Protein AF-A0AAD1XQ33-F1 (afdb_monomer_lite)

Structure (mmCIF, N/CA/C/O backbone):
data_AF-A0AAD1XQ33-F1
#
_entry.id   AF-A0AAD1XQ33-F1
#
loop_
_atom_site.group_PDB
_atom_site.id
_atom_site.type_symbol
_atom_site.label_atom_id
_atom_site.label_alt_id
_atom_site.label_comp_id
_atom_site.label_asym_id
_atom_site.label_entity_id
_atom_site.label_seq_id
_atom_site.pdbx_PDB_ins_code
_atom_site.Cartn_x
_atom_site.Cartn_y
_atom_site.Cartn_z
_atom_site.occupancy
_atom_site.B_iso_or_equiv
_atom_site.auth_seq_id
_atom_site.auth_comp_id
_atom_site.auth_asym_id
_atom_site.auth_atom_id
_atom_site.pdbx_PDB_model_num
ATOM 1 N N . MET A 1 1 ? -17.660 -0.302 41.104 1.00 51.72 1 MET A N 1
ATOM 2 C CA . MET A 1 1 ? -17.088 -0.475 39.751 1.00 51.72 1 MET A CA 1
ATOM 3 C C . MET A 1 1 ? -18.229 -0.779 38.795 1.00 51.72 1 MET A C 1
ATOM 5 O O . MET A 1 1 ? -18.772 -1.876 38.853 1.00 51.72 1 MET A O 1
ATOM 9 N N . GLU A 1 2 ? -18.657 0.193 37.987 1.00 62.81 2 GLU A N 1
ATOM 10 C CA . GLU A 1 2 ? -19.625 -0.070 36.914 1.00 62.81 2 GLU A CA 1
ATOM 11 C C . GLU A 1 2 ? -18.980 -0.991 35.874 1.00 62.81 2 GLU A C 1
ATOM 13 O O . GLU A 1 2 ? -17.862 -0.744 35.417 1.00 62.81 2 GLU A O 1
ATOM 18 N N . LYS A 1 3 ? -19.664 -2.081 35.513 1.00 66.25 3 LYS A N 1
ATOM 19 C CA . LYS A 1 3 ? -19.231 -2.938 34.409 1.00 66.25 3 LYS A CA 1
ATOM 20 C C . LYS A 1 3 ? -19.366 -2.131 33.117 1.00 66.25 3 LYS A C 1
ATOM 22 O O . LYS A 1 3 ? -20.482 -1.815 32.714 1.00 66.25 3 LYS A O 1
ATOM 27 N N . SER A 1 4 ? -18.240 -1.793 32.487 1.00 67.12 4 SER A N 1
ATOM 28 C CA . SER A 1 4 ? -18.234 -1.143 31.173 1.00 67.12 4 SER A CA 1
ATOM 29 C C . SER A 1 4 ? -19.000 -2.019 30.184 1.00 67.12 4 SER A C 1
ATOM 31 O O . SER A 1 4 ? -18.707 -3.206 30.027 1.00 67.12 4 SER A O 1
ATOM 33 N N . LYS A 1 5 ? -20.028 -1.445 29.560 1.00 81.62 5 LYS A N 1
ATOM 34 C CA . LYS A 1 5 ? -20.822 -2.134 28.550 1.00 81.62 5 LYS A CA 1
ATOM 35 C C . LYS A 1 5 ? -19.965 -2.269 27.293 1.00 81.62 5 LYS A C 1
ATOM 37 O O . LYS A 1 5 ? -19.446 -1.274 26.797 1.00 81.62 5 LYS A O 1
ATOM 42 N N . HIS A 1 6 ? -19.797 -3.486 26.786 1.00 86.75 6 HIS A N 1
ATOM 43 C CA . HIS A 1 6 ? -19.052 -3.710 25.551 1.00 86.75 6 HIS A CA 1
ATOM 44 C C . HIS A 1 6 ? -20.001 -3.558 24.362 1.00 86.75 6 HIS A C 1
ATOM 46 O O . HIS A 1 6 ? -20.998 -4.272 24.282 1.00 86.75 6 HIS A O 1
ATOM 52 N N . LEU A 1 7 ? -19.695 -2.637 23.447 1.00 86.62 7 LEU A N 1
ATOM 53 C CA . LEU A 1 7 ? -20.374 -2.556 22.154 1.00 86.62 7 LEU A CA 1
ATOM 54 C C . LEU A 1 7 ? -19.739 -3.582 21.212 1.00 86.62 7 LEU A C 1
ATOM 56 O O . LEU A 1 7 ? -18.510 -3.641 21.111 1.00 86.62 7 LEU A O 1
ATOM 60 N N . SER A 1 8 ? -20.547 -4.409 20.556 1.00 89.38 8 SER A N 1
ATOM 61 C CA . SER A 1 8 ? -20.054 -5.349 19.547 1.00 89.38 8 SER A CA 1
ATOM 62 C C . SER A 1 8 ? -19.803 -4.652 18.204 1.00 89.38 8 SER A C 1
ATOM 64 O O . SER A 1 8 ? -20.436 -3.645 17.880 1.00 89.38 8 SER A O 1
ATOM 66 N N . THR A 1 9 ? -18.916 -5.216 17.378 1.00 82.44 9 THR A N 1
ATOM 67 C CA . THR A 1 9 ? -18.648 -4.723 16.013 1.00 82.44 9 THR A CA 1
ATOM 68 C C . THR A 1 9 ? -19.927 -4.641 15.176 1.00 82.44 9 THR A C 1
ATOM 70 O O . THR A 1 9 ? -20.155 -3.661 14.475 1.00 82.44 9 THR A O 1
ATOM 73 N N . VAL A 1 10 ? -20.814 -5.633 15.310 1.00 83.56 10 VAL A N 1
ATOM 74 C CA . VAL A 1 10 ? -22.089 -5.687 14.577 1.00 83.56 10 VAL A CA 1
ATOM 75 C C . VAL A 1 10 ? -23.015 -4.537 14.978 1.00 83.56 10 VAL A C 1
ATOM 77 O O . VAL A 1 10 ? -23.664 -3.937 14.123 1.00 83.56 10 VAL A O 1
ATOM 80 N N . GLU A 1 11 ? -23.084 -4.201 16.267 1.00 86.38 11 GLU A N 1
ATOM 81 C CA . GLU A 1 11 ? -23.888 -3.069 16.739 1.00 86.38 11 GLU A CA 1
ATOM 82 C C . GLU A 1 11 ? -23.335 -1.734 16.236 1.00 86.38 11 GLU A C 1
ATOM 84 O O . GLU A 1 11 ? -24.112 -0.876 15.809 1.00 86.38 11 GLU A O 1
ATOM 89 N N . ALA A 1 12 ? -22.008 -1.578 16.220 1.00 82.88 12 ALA A N 1
ATOM 90 C CA . ALA A 1 12 ? -21.358 -0.398 15.659 1.00 82.88 12 ALA A CA 1
ATOM 91 C C . ALA A 1 12 ? -21.686 -0.237 14.161 1.00 82.88 12 ALA A C 1
ATOM 93 O O . ALA A 1 12 ? -22.161 0.823 13.746 1.00 82.88 12 ALA A O 1
ATOM 94 N N . ASP A 1 13 ? -21.547 -1.299 13.364 1.00 79.62 13 ASP A N 1
ATOM 95 C CA . ASP A 1 13 ? -21.878 -1.291 11.931 1.00 79.62 13 ASP A CA 1
ATOM 96 C C . ASP A 1 13 ? -23.345 -0.929 11.667 1.00 79.62 13 ASP A C 1
ATOM 98 O O . ASP A 1 13 ? -23.668 -0.164 10.748 1.00 79.62 13 ASP A O 1
ATOM 102 N N . LEU A 1 14 ? -24.261 -1.449 12.490 1.00 86.69 14 LEU A N 1
ATOM 103 C CA . LEU A 1 14 ? -25.684 -1.129 12.395 1.00 86.69 14 LEU A CA 1
ATOM 104 C C . LEU A 1 14 ? -25.959 0.349 12.696 1.00 86.69 14 LEU A C 1
ATOM 106 O O . LEU A 1 14 ? -26.821 0.946 12.042 1.00 86.69 14 LEU A O 1
ATOM 110 N N . LEU A 1 15 ? -25.231 0.961 13.636 1.00 85.94 15 LEU A N 1
ATOM 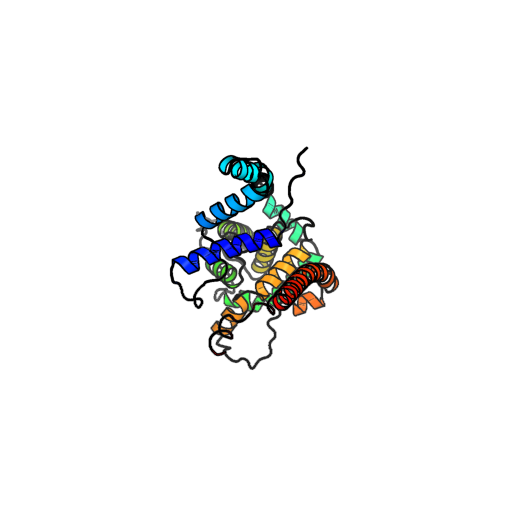111 C CA . LEU A 1 15 ? -25.342 2.394 13.924 1.00 85.94 15 LEU A CA 1
ATOM 112 C C . LEU A 1 15 ? -24.886 3.241 12.737 1.00 85.94 15 LEU A C 1
ATOM 114 O O . LEU A 1 15 ? -25.651 4.097 12.279 1.00 85.94 15 LEU A O 1
ATOM 118 N N . PHE A 1 16 ? -23.704 2.958 12.186 1.00 85.31 16 PHE A N 1
ATOM 119 C CA . PHE A 1 16 ? -23.198 3.663 11.005 1.00 85.31 16 PHE A CA 1
ATOM 120 C C . PHE A 1 16 ? -24.163 3.520 9.817 1.00 85.31 16 PHE A C 1
ATOM 122 O O . PHE A 1 16 ? -24.562 4.516 9.206 1.00 85.31 16 PHE A O 1
ATOM 129 N N . THR A 1 17 ? -24.655 2.305 9.559 1.00 86.19 17 THR A N 1
ATOM 130 C CA . THR A 1 17 ? -25.626 2.028 8.487 1.00 86.19 17 THR A CA 1
ATOM 131 C C . THR A 1 17 ? -26.934 2.801 8.679 1.00 86.19 17 THR A C 1
ATOM 133 O O . THR A 1 17 ? -27.501 3.345 7.722 1.00 86.19 17 THR A O 1
ATOM 136 N N . LYS A 1 18 ? -27.431 2.889 9.919 1.00 88.00 18 LYS A N 1
ATOM 137 C CA . LYS A 1 18 ? -28.671 3.606 10.253 1.00 88.00 18 LYS A CA 1
ATOM 138 C C . LYS A 1 18 ? -28.532 5.112 10.037 1.00 88.00 18 LYS A C 1
ATOM 140 O O . LYS A 1 18 ? -29.488 5.737 9.573 1.00 88.00 18 LYS A O 1
ATOM 145 N N . ILE A 1 19 ? -27.374 5.690 10.353 1.00 85.31 19 ILE A N 1
ATOM 146 C CA . ILE A 1 19 ? -27.100 7.122 10.162 1.00 85.31 19 ILE A CA 1
ATOM 147 C C . ILE A 1 19 ? -27.078 7.467 8.673 1.00 85.31 19 ILE A C 1
ATOM 149 O O . ILE A 1 19 ? -27.834 8.346 8.251 1.00 85.31 19 ILE A O 1
ATOM 153 N N . ILE A 1 20 ? -26.334 6.700 7.872 1.00 82.81 20 ILE A N 1
ATOM 154 C CA . ILE A 1 20 ? -26.272 6.874 6.411 1.00 82.81 20 ILE A CA 1
ATOM 155 C C . ILE A 1 20 ? -27.678 6.746 5.796 1.00 82.81 20 ILE A C 1
ATOM 157 O O . ILE A 1 20 ? -28.125 7.588 5.013 1.00 82.81 20 ILE A O 1
ATOM 161 N N . SER A 1 21 ? -28.441 5.731 6.220 1.00 83.88 21 SER A N 1
ATOM 162 C CA . SER A 1 21 ? -29.787 5.463 5.694 1.00 83.88 21 SER A CA 1
ATOM 163 C C . SER A 1 21 ? -30.798 6.581 5.985 1.00 83.88 21 SER A C 1
ATOM 165 O O . SER A 1 21 ? -31.683 6.842 5.167 1.00 83.88 21 SER A O 1
ATOM 167 N N . LYS A 1 22 ? -30.701 7.256 7.141 1.00 84.56 22 LYS A N 1
ATOM 168 C CA . LYS A 1 22 ? -31.623 8.346 7.512 1.00 84.56 22 LYS A CA 1
ATOM 169 C C . LYS A 1 22 ? -31.474 9.574 6.608 1.00 84.56 22 LYS A C 1
ATOM 171 O O . LYS A 1 22 ? -32.482 10.206 6.294 1.00 84.56 22 LYS A O 1
ATOM 176 N N . LYS A 1 23 ? -30.257 9.907 6.171 1.00 77.88 23 LYS A N 1
ATOM 177 C CA . LYS A 1 23 ? -30.016 11.059 5.285 1.00 77.88 23 LYS A CA 1
ATOM 178 C C . LYS A 1 23 ? -30.545 10.819 3.877 1.00 77.88 23 LYS A C 1
ATOM 180 O O . LYS A 1 23 ? -31.211 11.697 3.331 1.00 77.88 23 LYS A O 1
ATOM 185 N N . ASN A 1 24 ? -30.327 9.622 3.332 1.00 76.31 24 ASN A N 1
ATOM 186 C CA . ASN A 1 24 ? -30.808 9.270 1.993 1.00 76.31 24 ASN A CA 1
ATOM 187 C C . ASN A 1 24 ? -32.337 9.381 1.893 1.00 76.31 24 ASN A C 1
ATOM 189 O O . ASN A 1 24 ? -32.848 9.889 0.899 1.00 76.31 24 ASN A O 1
ATOM 193 N N . LYS A 1 25 ? -33.062 9.023 2.965 1.00 81.31 25 LYS A N 1
ATOM 194 C CA . LYS A 1 25 ? -34.517 9.234 3.048 1.00 81.31 25 LYS A CA 1
ATOM 195 C C . LYS A 1 25 ? -34.911 10.713 3.042 1.00 81.31 25 LYS A C 1
ATOM 197 O O . LYS A 1 25 ? -35.866 11.069 2.365 1.00 81.31 25 LYS A O 1
ATOM 202 N N . LYS A 1 26 ? -34.189 11.578 3.766 1.00 80.62 26 LYS A N 1
ATOM 203 C CA . LYS A 1 26 ? -34.498 13.020 3.826 1.00 80.62 26 LYS A CA 1
ATOM 204 C C . LYS A 1 26 ? -34.252 13.747 2.504 1.00 80.62 26 LYS A C 1
ATOM 206 O O . LYS A 1 26 ? -34.957 14.702 2.213 1.00 80.62 26 LYS A O 1
ATOM 211 N N . LYS A 1 27 ? -33.262 13.316 1.719 1.00 78.19 27 LYS A N 1
ATOM 212 C CA . LYS A 1 27 ? -32.910 13.967 0.447 1.00 78.19 27 LYS A CA 1
ATOM 213 C C . LYS A 1 27 ? -33.751 13.500 -0.750 1.00 78.19 27 LYS A C 1
ATOM 215 O O . LYS A 1 27 ? -33.495 13.954 -1.856 1.00 78.19 27 LYS A O 1
ATOM 220 N N . GLY A 1 28 ? -34.704 12.580 -0.564 1.00 73.69 28 GLY A N 1
ATOM 221 C CA . GLY A 1 28 ? -35.504 12.036 -1.671 1.00 73.69 28 GLY A CA 1
ATOM 222 C C . GLY A 1 28 ? -34.677 11.296 -2.732 1.00 73.69 28 GLY A C 1
ATOM 223 O O . GLY A 1 28 ? -35.156 11.075 -3.839 1.00 73.69 28 GLY A O 1
ATOM 224 N N . ILE A 1 29 ? -33.432 10.918 -2.415 1.00 68.94 29 ILE A N 1
ATOM 225 C CA . ILE A 1 29 ? -32.529 10.260 -3.362 1.00 68.94 29 ILE A CA 1
ATOM 226 C C . ILE A 1 29 ? -33.008 8.817 -3.533 1.00 68.94 29 ILE A C 1
ATOM 228 O O . ILE A 1 29 ? -32.919 7.993 -2.618 1.00 68.94 29 ILE A O 1
ATOM 232 N N . THR A 1 30 ? -33.542 8.513 -4.714 1.00 60.09 30 THR A N 1
ATOM 233 C CA . THR A 1 30 ? -33.906 7.158 -5.136 1.00 60.09 30 THR A CA 1
ATOM 234 C C . THR A 1 30 ? -32.678 6.245 -5.110 1.00 60.09 30 THR A C 1
ATOM 236 O O . THR A 1 30 ? -31.590 6.644 -5.514 1.00 60.09 30 THR A O 1
ATOM 239 N N . LYS A 1 31 ? -32.859 5.001 -4.645 1.00 57.78 31 LYS A N 1
ATOM 240 C CA . LYS A 1 31 ? -31.819 4.011 -4.280 1.00 57.78 31 LYS A CA 1
ATOM 241 C C . LYS A 1 31 ? -30.705 3.728 -5.314 1.00 57.78 31 LYS A C 1
ATOM 243 O O . LYS A 1 31 ? -29.742 3.065 -4.949 1.00 57.78 31 LYS A O 1
ATOM 248 N N . ALA A 1 32 ? -30.804 4.194 -6.558 1.00 53.44 32 ALA A N 1
ATOM 249 C CA . ALA A 1 32 ? -29.901 3.826 -7.652 1.00 53.44 32 ALA A CA 1
ATOM 250 C C . ALA A 1 32 ? -28.518 4.516 -7.627 1.00 53.44 32 ALA A C 1
ATOM 252 O O . ALA A 1 32 ? -27.586 4.003 -8.233 1.00 53.44 32 ALA A O 1
ATOM 253 N N . THR A 1 33 ? -28.348 5.636 -6.913 1.00 47.91 33 THR A N 1
ATOM 254 C CA . THR A 1 33 ? -27.070 6.386 -6.842 1.00 47.91 33 THR A CA 1
ATOM 255 C C . THR A 1 33 ? -26.509 6.523 -5.429 1.00 47.91 33 THR A C 1
ATOM 257 O O . THR A 1 33 ? -25.603 7.321 -5.190 1.00 47.91 33 THR A O 1
ATOM 260 N N . ALA A 1 34 ? -27.010 5.739 -4.470 1.00 51.88 34 ALA A N 1
ATOM 261 C CA . ALA A 1 34 ? -26.420 5.680 -3.140 1.00 51.88 34 ALA A CA 1
ATOM 262 C C . ALA A 1 34 ? -25.041 5.011 -3.239 1.00 51.88 34 ALA A C 1
ATOM 264 O O . ALA A 1 34 ? -24.932 3.792 -3.130 1.00 51.88 34 ALA A O 1
ATOM 265 N N . VAL A 1 35 ? -23.998 5.813 -3.475 1.00 54.16 35 VAL A N 1
ATOM 266 C CA . VAL A 1 35 ? -22.597 5.398 -3.373 1.00 54.16 35 VAL A CA 1
ATOM 267 C C . VAL A 1 35 ? -22.416 4.831 -1.971 1.00 54.16 35 VAL A C 1
ATOM 269 O O . VAL A 1 35 ? -22.368 5.564 -0.980 1.00 54.16 35 VAL A O 1
ATOM 272 N N . ALA A 1 36 ? -22.426 3.505 -1.884 1.00 54.91 36 ALA A N 1
ATOM 273 C CA . ALA A 1 36 ? -22.298 2.789 -0.636 1.00 54.91 36 ALA A CA 1
ATOM 274 C C . ALA A 1 36 ? -20.951 3.161 -0.005 1.00 54.91 36 ALA A C 1
ATOM 276 O O . ALA A 1 36 ? -19.901 2.950 -0.605 1.00 54.91 36 ALA A O 1
ATOM 277 N N . GLY A 1 37 ? -20.986 3.734 1.198 1.00 63.09 37 GLY A N 1
ATOM 278 C CA . GLY A 1 37 ? -19.807 3.794 2.063 1.00 63.09 37 GLY A CA 1
ATOM 279 C C . GLY A 1 37 ? -19.116 5.146 2.231 1.00 63.09 37 GLY A C 1
ATOM 280 O O . GLY A 1 37 ? -18.122 5.190 2.947 1.00 63.09 37 GLY A O 1
ATOM 281 N N . ARG A 1 38 ? -19.610 6.256 1.664 1.00 70.88 38 ARG A N 1
ATOM 282 C CA . ARG A 1 38 ? -19.069 7.585 2.015 1.00 70.88 38 ARG A CA 1
ATOM 283 C C . ARG A 1 38 ? -19.887 8.238 3.127 1.00 70.88 38 ARG A C 1
ATOM 285 O O . ARG A 1 38 ? -21.055 8.557 2.929 1.00 70.88 38 ARG A O 1
ATOM 292 N N . MET A 1 39 ? -19.246 8.419 4.280 1.00 82.38 39 MET A N 1
ATOM 293 C CA . MET A 1 39 ? -19.762 9.156 5.431 1.00 82.38 39 MET A CA 1
ATOM 294 C C . MET A 1 39 ? -19.089 10.531 5.495 1.00 82.38 39 MET A C 1
ATOM 296 O O . MET A 1 39 ? -17.863 10.622 5.458 1.00 82.38 39 MET A O 1
ATOM 300 N N . GLU A 1 40 ? -19.875 11.601 5.579 1.00 86.31 40 GLU A N 1
ATOM 301 C CA . GLU A 1 40 ? -19.358 12.954 5.810 1.00 86.31 40 GLU A CA 1
ATOM 302 C C . GLU A 1 40 ? -18.914 13.121 7.273 1.00 86.31 40 GLU A C 1
ATOM 304 O O . GLU A 1 40 ? -19.455 12.485 8.179 1.00 86.31 40 GLU A O 1
ATOM 309 N N . LEU A 1 41 ? -17.974 14.035 7.540 1.00 88.00 41 LEU A N 1
ATOM 310 C CA . LEU A 1 41 ? -17.433 14.251 8.890 1.00 88.00 41 LEU A CA 1
ATOM 311 C C . LEU A 1 41 ? -18.525 14.534 9.939 1.00 88.00 41 LEU A C 1
ATOM 313 O O . LEU A 1 41 ? -18.487 13.984 11.036 1.00 88.00 41 LEU A O 1
ATOM 317 N N . GLY A 1 42 ? -19.531 15.346 9.600 1.00 90.81 42 GLY A N 1
ATOM 318 C CA . GLY A 1 42 ? -20.638 15.638 10.518 1.00 90.81 42 GLY A CA 1
ATOM 319 C C . GLY A 1 42 ? -21.455 14.394 10.890 1.00 90.81 42 GLY A C 1
ATOM 320 O O . GLY A 1 42 ? -21.886 14.247 12.030 1.00 90.81 42 GLY A O 1
ATOM 321 N N . GLU A 1 43 ? -21.626 13.459 9.956 1.00 89.50 43 GLU A N 1
ATOM 322 C CA . GLU A 1 43 ? -22.322 12.191 10.202 1.00 89.50 43 GLU A CA 1
ATOM 323 C C . GLU A 1 43 ? -21.489 11.260 11.072 1.00 89.50 43 GLU A C 1
ATOM 325 O O . GLU A 1 43 ? -22.027 10.607 11.967 1.00 89.50 43 GLU A O 1
ATOM 330 N N . PHE A 1 44 ? -20.179 11.240 10.832 1.00 91.69 44 PHE A N 1
ATOM 331 C CA . PHE A 1 44 ? -19.232 10.485 11.635 1.00 91.69 44 PHE A CA 1
ATOM 332 C C . PHE A 1 44 ? -19.235 10.962 13.091 1.00 91.69 44 PHE A C 1
ATOM 334 O O . PHE A 1 44 ? -19.340 10.145 14.003 1.00 91.69 44 PHE A O 1
ATOM 341 N N . ILE A 1 45 ? -19.250 12.278 13.329 1.00 93.38 45 ILE A N 1
ATOM 342 C CA . ILE A 1 45 ? -19.363 12.846 14.683 1.00 93.38 45 ILE A CA 1
ATOM 343 C C . ILE A 1 45 ? -20.688 12.441 15.346 1.00 93.38 45 ILE A C 1
ATOM 345 O O . ILE A 1 45 ? -20.699 12.048 16.514 1.00 93.38 45 ILE A O 1
ATOM 349 N N . ILE A 1 46 ? -21.807 12.472 14.613 1.00 93.62 46 ILE A N 1
ATOM 350 C CA . ILE A 1 46 ? -23.107 12.012 15.134 1.00 93.62 46 ILE A CA 1
ATOM 351 C C . ILE A 1 46 ? -23.059 10.519 15.491 1.00 93.62 46 ILE A C 1
ATOM 353 O O . ILE A 1 46 ? -23.650 10.110 16.493 1.00 93.62 46 ILE A O 1
ATOM 357 N N . ALA A 1 47 ? -22.359 9.703 14.699 1.00 92.62 47 ALA A N 1
ATOM 358 C CA . ALA A 1 47 ? -22.166 8.287 14.988 1.00 92.62 47 ALA A CA 1
ATOM 359 C C . ALA A 1 47 ? -21.360 8.074 16.269 1.00 92.62 47 ALA A C 1
ATOM 361 O O . ALA A 1 47 ? -21.796 7.320 17.138 1.00 92.62 47 ALA A O 1
ATOM 362 N N . LEU A 1 48 ? -20.251 8.801 16.433 1.00 94.56 48 LEU A N 1
ATOM 363 C CA . LEU A 1 48 ? -19.443 8.758 17.651 1.00 94.56 48 LEU A CA 1
ATOM 364 C C . LEU A 1 48 ? -20.239 9.186 18.886 1.00 94.56 48 LEU A C 1
ATOM 366 O O . LEU A 1 48 ? -20.144 8.526 19.914 1.00 94.56 48 LEU A O 1
ATOM 370 N N . GLN A 1 49 ? -21.082 10.217 18.779 1.00 95.56 49 GLN A N 1
ATOM 371 C CA . GLN A 1 49 ? -21.981 10.627 19.865 1.00 95.56 49 GLN A CA 1
ATOM 372 C C . GLN A 1 49 ? -22.995 9.536 20.239 1.00 95.56 49 GLN A C 1
ATOM 374 O O . GLN A 1 49 ? -23.306 9.343 21.409 1.00 95.56 49 GLN A O 1
ATOM 379 N N . GLN A 1 50 ? -23.545 8.810 19.261 1.00 94.69 50 GLN A N 1
ATOM 380 C CA . GLN A 1 50 ? -24.477 7.713 19.553 1.00 94.69 50 GLN A CA 1
ATOM 381 C C . GLN A 1 50 ? -23.770 6.523 20.203 1.00 94.69 50 GLN A C 1
ATOM 383 O O . GLN A 1 50 ? -24.311 5.928 21.134 1.00 94.69 50 GLN A O 1
ATOM 388 N N . ILE A 1 51 ? -22.569 6.193 19.724 1.00 94.00 51 ILE A N 1
ATOM 389 C CA . ILE A 1 51 ? -21.719 5.145 20.295 1.00 94.00 51 ILE A CA 1
ATOM 390 C C . ILE A 1 51 ? -21.321 5.511 21.728 1.00 94.00 51 ILE A C 1
ATOM 392 O O . ILE A 1 51 ? -21.420 4.671 22.623 1.00 94.00 51 ILE A O 1
ATOM 396 N N . SER A 1 52 ? -20.932 6.764 21.973 1.00 95.81 52 SER A N 1
ATOM 397 C CA . SER A 1 52 ? -20.508 7.208 23.298 1.00 95.81 52 SER A CA 1
ATOM 398 C C . SER A 1 52 ? -21.637 7.129 24.322 1.00 95.81 52 SER A C 1
ATOM 400 O O . SER A 1 52 ? -21.428 6.568 25.394 1.00 95.81 52 SER A O 1
ATOM 402 N N . CYS A 1 53 ? -22.855 7.569 23.984 1.00 95.31 53 CYS A N 1
ATOM 403 C CA . CYS A 1 53 ? -24.015 7.438 24.873 1.00 95.31 53 CYS A CA 1
ATOM 404 C C . CYS A 1 53 ? -24.369 5.976 25.197 1.00 95.31 53 CYS A C 1
ATOM 406 O O . CYS A 1 53 ? -24.934 5.700 26.252 1.00 95.31 53 CYS A O 1
ATOM 408 N N . GLN A 1 54 ? -24.065 5.025 24.307 1.00 93.81 54 GLN A N 1
ATOM 409 C CA . GLN A 1 54 ? -24.302 3.602 24.573 1.00 93.81 54 GLN A CA 1
ATOM 410 C C . GLN A 1 54 ? -23.232 2.978 25.469 1.00 93.81 54 GLN A C 1
ATOM 412 O O . GLN A 1 54 ? -23.553 2.115 26.289 1.00 93.81 54 GLN A O 1
ATOM 417 N N . LEU A 1 55 ? -21.977 3.401 25.308 1.00 92.62 55 LEU A N 1
ATOM 418 C CA . LEU A 1 55 ? -20.850 2.935 26.117 1.00 92.62 55 LEU A CA 1
ATOM 419 C C . LEU A 1 55 ? -20.840 3.563 27.517 1.00 92.62 55 LEU A C 1
ATOM 421 O O . LEU A 1 55 ? -20.435 2.904 28.475 1.00 92.62 55 LEU A O 1
ATOM 425 N N . TYR A 1 56 ? -21.314 4.805 27.636 1.00 94.75 56 TYR A N 1
ATOM 426 C CA . TYR A 1 56 ? -21.290 5.604 28.862 1.00 94.75 56 TYR A CA 1
ATOM 427 C C . TYR A 1 56 ? -22.683 6.182 29.188 1.00 94.75 56 TYR A C 1
ATOM 429 O O . TYR A 1 56 ? -22.868 7.398 29.159 1.00 94.75 56 TYR A O 1
ATOM 437 N N . PRO A 1 57 ? -23.685 5.334 29.491 1.00 95.56 57 PRO A N 1
ATOM 438 C CA . PRO A 1 57 ? -25.077 5.768 29.655 1.00 95.56 57 PRO A CA 1
ATOM 439 C C . PRO A 1 57 ? -25.331 6.636 30.897 1.00 95.56 57 PRO A C 1
ATOM 441 O O . PRO A 1 57 ? -26.378 7.269 30.982 1.00 95.56 57 PRO A O 1
ATOM 444 N N . SER A 1 58 ? -24.411 6.642 31.865 1.00 95.88 58 SER A N 1
ATOM 445 C CA . SER A 1 58 ? -24.494 7.441 33.094 1.00 95.88 58 SER A CA 1
ATOM 446 C C . SER A 1 58 ? -23.995 8.881 32.928 1.00 95.88 58 SER A C 1
ATOM 448 O O . SER A 1 58 ? -24.199 9.694 33.826 1.00 95.88 58 SER A O 1
ATOM 450 N N . LEU A 1 59 ? -23.349 9.203 31.804 1.00 96.31 59 LEU A N 1
ATOM 451 C CA . LEU A 1 59 ? -22.810 10.532 31.520 1.00 96.31 59 LEU A CA 1
ATOM 452 C C . LEU A 1 59 ? -23.743 11.314 30.595 1.00 96.31 59 LEU A C 1
ATOM 454 O O . LEU A 1 59 ? -24.473 10.731 29.788 1.00 96.31 59 LEU A O 1
ATOM 458 N N . ASP A 1 60 ? -23.683 12.645 30.667 1.00 97.50 60 ASP A N 1
ATOM 459 C CA . ASP A 1 60 ? -24.309 13.466 29.636 1.00 97.50 60 ASP A CA 1
ATOM 460 C C . ASP A 1 60 ? -23.627 13.249 28.277 1.00 97.50 60 ASP A C 1
ATOM 462 O O . ASP A 1 60 ? -22.535 12.687 28.164 1.00 97.50 60 ASP A O 1
ATOM 466 N N . LYS A 1 61 ? -24.301 13.682 27.213 1.00 95.62 61 LYS A N 1
ATOM 467 C CA . LYS A 1 61 ? -23.879 13.419 25.837 1.00 95.62 61 LYS A CA 1
ATOM 468 C C . LYS A 1 61 ? -22.472 13.945 25.528 1.00 95.62 61 LYS A C 1
ATOM 470 O O . LYS A 1 61 ? -21.717 13.265 24.825 1.00 95.62 61 LYS A O 1
ATOM 475 N N . ASP A 1 62 ? -22.128 15.124 26.035 1.00 96.06 62 ASP A N 1
ATOM 476 C CA . ASP A 1 62 ? -20.856 15.778 25.743 1.00 96.06 62 ASP A CA 1
ATOM 477 C C . ASP A 1 62 ? -19.732 15.131 26.559 1.00 96.06 62 ASP A C 1
ATOM 479 O O . ASP A 1 62 ? -18.678 14.800 26.008 1.00 96.06 62 ASP A O 1
ATOM 483 N N . GLN A 1 63 ? -19.990 14.819 27.833 1.00 97.19 63 GLN A N 1
ATOM 484 C CA . GLN A 1 63 ? -19.071 14.052 28.678 1.00 97.19 63 GLN A CA 1
ATOM 485 C C . GLN A 1 63 ? -18.829 12.634 28.155 1.00 97.19 63 GLN A C 1
ATOM 487 O O . GLN A 1 63 ? -17.689 12.167 28.140 1.00 97.19 63 GLN A O 1
ATOM 492 N N . ALA A 1 64 ? -19.873 11.944 27.691 1.00 96.62 64 ALA A N 1
ATOM 493 C CA . ALA A 1 64 ? -19.754 10.615 27.104 1.00 96.62 64 ALA A CA 1
ATOM 494 C C . ALA A 1 64 ? -18.861 10.648 25.860 1.00 96.62 64 ALA A C 1
ATOM 496 O O . ALA A 1 64 ? -17.980 9.798 25.706 1.00 96.62 64 ALA A O 1
ATOM 497 N N . LEU A 1 65 ? -19.067 11.628 24.967 1.00 96.88 65 LEU A N 1
ATOM 498 C CA . LEU A 1 65 ? -18.227 11.798 23.781 1.00 96.88 65 LEU A CA 1
ATOM 499 C C . LEU A 1 65 ? -16.774 12.093 24.163 1.00 96.88 65 LEU A C 1
ATOM 501 O O . LEU A 1 65 ? -15.874 11.449 23.625 1.00 96.88 65 LEU A O 1
ATOM 505 N N . LEU A 1 66 ? -16.543 13.015 25.100 1.00 96.69 66 LEU A N 1
ATOM 506 C CA . LEU A 1 66 ? -15.200 13.334 25.581 1.00 96.69 66 LEU A CA 1
ATOM 507 C C . LEU A 1 66 ? -14.502 12.088 26.142 1.00 96.69 66 LEU A C 1
ATOM 509 O O . LEU A 1 66 ? -13.352 11.816 25.799 1.00 96.69 66 LEU A O 1
ATOM 513 N N . LYS A 1 67 ? -15.222 11.283 26.929 1.00 96.44 67 LYS A N 1
ATOM 514 C CA . LYS A 1 67 ? -14.706 10.033 27.489 1.00 96.44 67 LYS A CA 1
ATOM 515 C C . LYS A 1 67 ? -14.398 8.990 26.415 1.00 96.44 67 LYS A C 1
ATOM 517 O O . LYS A 1 67 ? -13.359 8.346 26.485 1.00 96.44 67 LYS A O 1
ATOM 522 N N . LEU A 1 68 ? -15.234 8.860 25.380 1.00 95.31 68 LEU A N 1
ATOM 523 C CA . LEU A 1 68 ? -14.939 8.006 24.222 1.00 95.31 68 LEU A CA 1
ATOM 524 C C . LEU A 1 68 ? -13.644 8.440 23.522 1.00 95.31 68 LEU A C 1
ATOM 526 O O . LEU A 1 68 ? -12.821 7.595 23.163 1.00 95.31 68 LEU A O 1
ATOM 530 N N . VAL A 1 69 ? -13.465 9.750 23.330 1.00 94.94 69 VAL A N 1
ATOM 531 C CA . VAL A 1 69 ? -12.257 10.297 22.709 1.00 94.94 69 VAL A CA 1
ATOM 532 C C . VAL A 1 69 ? -11.034 9.950 23.554 1.00 94.94 69 VAL A C 1
ATOM 534 O O . VAL A 1 69 ? -10.100 9.363 23.023 1.00 94.94 69 VAL A O 1
ATOM 537 N N . GLN A 1 70 ? -11.060 10.225 24.856 1.00 95.94 70 GLN A N 1
ATOM 538 C CA . GLN A 1 70 ? -9.927 9.991 25.757 1.00 95.94 70 GLN A CA 1
ATOM 539 C C . GLN A 1 70 ? -9.605 8.504 25.956 1.00 95.94 70 GLN A C 1
ATOM 541 O O . GLN A 1 70 ? -8.445 8.109 25.881 1.00 95.94 70 GLN A O 1
ATOM 546 N N . ASP A 1 71 ? -10.617 7.664 26.176 1.00 94.25 71 ASP A N 1
ATOM 547 C CA . ASP A 1 71 ? -10.409 6.256 26.533 1.00 94.25 71 ASP A CA 1
ATOM 548 C C . ASP A 1 71 ? -10.118 5.374 25.313 1.00 94.25 71 ASP A C 1
ATOM 550 O O . ASP A 1 71 ? -9.482 4.324 25.445 1.00 94.25 71 ASP A O 1
ATOM 554 N N . LYS A 1 72 ? -10.661 5.726 24.138 1.00 91.25 72 LYS A N 1
ATOM 555 C CA . LYS A 1 72 ? -10.653 4.847 22.956 1.00 91.25 72 LYS A CA 1
ATOM 556 C C . LYS A 1 72 ? -9.955 5.458 21.751 1.00 91.25 72 LYS A C 1
ATOM 558 O O . LYS A 1 72 ? -9.178 4.753 21.119 1.00 91.25 72 LYS A O 1
ATOM 563 N N . ILE A 1 73 ? -10.200 6.727 21.418 1.00 91.06 73 ILE A N 1
ATOM 564 C CA . ILE A 1 73 ? -9.666 7.334 20.183 1.00 91.06 73 ILE A CA 1
ATOM 565 C C . ILE A 1 73 ? -8.237 7.847 20.382 1.00 91.06 73 ILE A C 1
ATOM 567 O O . ILE A 1 73 ? -7.360 7.531 19.585 1.00 91.06 73 ILE A O 1
ATOM 571 N N . GLN A 1 74 ? -7.973 8.582 21.458 1.00 89.19 74 GLN A N 1
ATOM 572 C CA . GLN A 1 74 ? -6.665 9.157 21.759 1.00 89.19 74 GLN A CA 1
ATOM 573 C C . GLN A 1 74 ? -5.568 8.087 21.902 1.00 89.19 74 GLN A C 1
ATOM 575 O O . GLN A 1 74 ? -4.490 8.285 21.347 1.00 89.19 74 GLN A O 1
ATOM 580 N N . PRO A 1 75 ? -5.799 6.913 22.527 1.00 89.50 75 PRO A N 1
ATOM 581 C CA . PRO A 1 75 ? -4.798 5.849 22.542 1.00 89.50 75 PRO A CA 1
ATOM 582 C C . PRO A 1 75 ? -4.526 5.272 21.149 1.00 89.50 75 PRO A C 1
ATOM 584 O O . PRO A 1 75 ? -3.404 4.857 20.868 1.00 89.50 75 PRO A O 1
ATOM 587 N N . LEU A 1 76 ? -5.527 5.245 20.259 1.00 83.44 76 LEU A N 1
ATOM 588 C CA . LEU A 1 76 ? -5.321 4.855 18.860 1.00 83.44 76 LEU A CA 1
ATOM 589 C C . LEU A 1 76 ? -4.492 5.907 18.123 1.00 83.44 76 LEU A C 1
ATOM 591 O O . LEU A 1 76 ? -3.575 5.551 17.393 1.00 83.44 76 LEU A O 1
ATOM 595 N N . GLU A 1 77 ? -4.757 7.191 18.358 1.00 84.00 77 GLU A N 1
ATOM 596 C CA . GLU A 1 77 ? -3.956 8.282 17.804 1.00 84.00 77 GLU A CA 1
ATOM 597 C C . GLU A 1 77 ? -2.507 8.235 18.302 1.00 84.00 77 GLU A C 1
ATOM 599 O O . GLU A 1 77 ? -1.583 8.348 17.504 1.00 84.00 77 GLU A O 1
ATOM 604 N N . GLN A 1 78 ? -2.283 8.017 19.598 1.00 79.81 78 GLN A N 1
ATOM 605 C CA . GLN A 1 78 ? -0.940 7.881 20.163 1.00 79.81 78 GLN A CA 1
ATOM 606 C C . GLN A 1 78 ? -0.193 6.700 19.540 1.00 79.81 78 GLN A C 1
ATOM 608 O O . GLN A 1 78 ? 0.965 6.852 19.158 1.00 79.81 78 GLN A O 1
ATOM 613 N N . LYS A 1 79 ? -0.863 5.557 19.345 1.00 77.56 79 LYS A N 1
ATOM 614 C CA . LYS A 1 79 ? -0.298 4.417 18.605 1.00 77.56 79 LYS A CA 1
ATOM 615 C C . LYS A 1 79 ? 0.048 4.782 17.158 1.00 77.56 79 LYS A C 1
ATOM 617 O O . LYS A 1 79 ? 1.107 4.391 16.683 1.00 77.56 79 LYS A O 1
ATOM 622 N N . LEU A 1 80 ? -0.795 5.570 16.487 1.00 73.19 80 LEU A N 1
ATOM 623 C CA . LEU A 1 80 ? -0.545 6.068 15.128 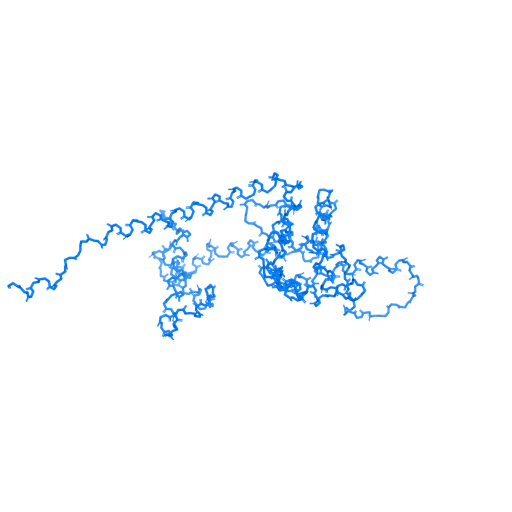1.00 73.19 80 LEU A CA 1
ATOM 624 C C . LEU A 1 80 ? 0.550 7.146 15.061 1.00 73.19 80 LEU A C 1
ATOM 626 O O . LEU A 1 80 ? 1.183 7.314 14.021 1.00 73.19 80 LEU A O 1
ATOM 630 N N . ASN A 1 81 ? 0.774 7.911 16.128 1.00 67.31 81 ASN A N 1
ATOM 631 C CA . ASN A 1 81 ? 1.797 8.956 16.174 1.00 67.31 81 ASN A CA 1
ATOM 632 C C . ASN A 1 81 ? 3.167 8.402 16.582 1.00 67.31 81 ASN A C 1
ATOM 634 O O . ASN A 1 81 ? 4.171 8.876 16.060 1.00 67.31 81 ASN A O 1
ATOM 638 N N . LEU A 1 82 ? 3.222 7.350 17.406 1.00 62.00 82 LEU A N 1
ATOM 639 C CA . LEU A 1 82 ? 4.452 6.581 17.644 1.00 62.00 82 LEU A CA 1
ATOM 640 C C . LEU A 1 82 ? 5.026 5.995 16.342 1.00 62.00 82 LEU A C 1
ATOM 642 O O . LEU A 1 82 ? 6.230 5.796 16.236 1.00 62.00 82 LEU A O 1
ATOM 646 N N . THR A 1 83 ? 4.183 5.778 15.329 1.00 56.84 83 THR A N 1
ATOM 647 C CA . THR A 1 83 ? 4.602 5.346 13.987 1.00 56.84 83 THR A CA 1
ATOM 648 C C . THR A 1 83 ? 4.984 6.487 13.032 1.00 56.84 83 THR A C 1
ATOM 650 O O . THR A 1 83 ? 5.291 6.217 11.879 1.00 56.84 83 THR A O 1
ATOM 653 N N . LYS A 1 84 ? 4.941 7.762 13.451 1.00 60.69 84 LYS A N 1
ATOM 654 C CA . LYS A 1 84 ? 5.242 8.923 12.582 1.00 60.69 84 LYS A CA 1
ATOM 655 C C . LYS A 1 84 ? 6.630 9.543 12.800 1.00 60.69 84 LYS A C 1
ATOM 657 O O . LYS A 1 84 ? 6.942 10.515 12.128 1.00 60.69 84 LYS A O 1
ATOM 662 N N . THR A 1 85 ? 7.449 9.056 13.736 1.00 46.72 85 THR A N 1
ATOM 663 C CA . THR A 1 85 ? 8.616 9.812 14.244 1.00 46.72 85 THR A CA 1
ATOM 664 C C . THR A 1 85 ? 10.009 9.308 13.823 1.00 46.72 85 THR A C 1
ATOM 666 O O . THR A 1 85 ? 10.965 9.493 14.572 1.00 46.72 85 THR A O 1
ATOM 669 N N . SER A 1 86 ? 10.208 8.729 12.635 1.00 54.72 86 SER A N 1
ATOM 670 C CA . SER A 1 86 ? 11.572 8.597 12.070 1.00 54.72 86 SER A CA 1
ATOM 671 C C . SER A 1 86 ? 11.602 8.725 10.547 1.00 54.72 86 SER A C 1
ATOM 673 O O . SER A 1 86 ? 11.856 7.790 9.802 1.00 54.72 86 SER A O 1
ATOM 675 N N . ASP A 1 87 ? 11.376 9.945 10.065 1.00 67.50 87 ASP A N 1
ATOM 676 C CA . ASP A 1 87 ? 11.144 10.201 8.642 1.00 67.50 87 ASP A CA 1
ATOM 677 C C . ASP A 1 87 ? 12.340 9.966 7.692 1.00 67.50 87 ASP A C 1
ATOM 679 O O . ASP A 1 87 ? 12.110 9.870 6.485 1.00 67.50 87 ASP A O 1
ATOM 683 N N . GLU A 1 88 ? 13.570 9.808 8.191 1.00 62.84 88 GLU A N 1
ATOM 684 C CA . GLU A 1 88 ? 14.755 9.488 7.366 1.00 62.84 88 GLU A CA 1
ATOM 685 C C . GLU A 1 88 ? 15.417 8.166 7.773 1.00 62.84 88 GLU A C 1
ATOM 687 O O . GLU A 1 88 ? 15.632 7.298 6.927 1.00 62.84 88 GLU A O 1
ATOM 692 N N . GLY A 1 89 ? 15.644 7.951 9.074 1.00 65.12 89 GLY A N 1
ATOM 693 C CA . GLY A 1 89 ? 16.254 6.715 9.579 1.00 65.12 89 GLY A CA 1
ATOM 694 C C . GLY A 1 89 ? 15.403 5.456 9.379 1.00 65.12 89 GLY A C 1
ATOM 695 O O . GLY A 1 89 ? 15.924 4.345 9.481 1.00 65.12 89 GLY A O 1
ATOM 696 N N . ASP A 1 90 ? 14.106 5.590 9.090 1.00 80.06 90 ASP A N 1
ATOM 697 C CA . ASP A 1 90 ? 13.259 4.426 8.834 1.00 80.06 90 ASP A CA 1
ATOM 698 C C . ASP A 1 90 ? 13.436 3.874 7.420 1.00 80.06 90 ASP A C 1
ATOM 700 O O . ASP A 1 90 ? 13.364 2.659 7.253 1.00 80.06 90 ASP A O 1
ATOM 704 N N . ILE A 1 91 ? 13.758 4.698 6.413 1.00 86.12 91 ILE A N 1
ATOM 705 C CA . ILE A 1 91 ? 13.962 4.178 5.050 1.00 86.12 91 ILE A CA 1
ATOM 706 C C . ILE A 1 91 ? 15.190 3.270 5.010 1.00 86.12 91 ILE A C 1
ATOM 708 O O . ILE A 1 91 ? 15.109 2.186 4.446 1.00 86.12 91 ILE A O 1
ATOM 712 N N . GLU A 1 92 ? 16.294 3.647 5.655 1.00 88.06 92 GLU A N 1
ATOM 713 C CA . GLU A 1 92 ? 17.502 2.811 5.709 1.00 88.06 92 GLU A CA 1
ATOM 714 C C . GLU A 1 92 ? 17.235 1.449 6.360 1.00 88.06 92 GLU A C 1
ATOM 716 O O . GLU A 1 92 ? 17.666 0.417 5.846 1.00 88.06 92 GLU A O 1
ATOM 721 N N . LYS A 1 93 ? 16.458 1.423 7.451 1.00 88.81 93 LYS A N 1
ATOM 722 C CA . LYS A 1 93 ? 16.042 0.169 8.099 1.00 88.81 93 LYS A CA 1
ATOM 723 C C . LYS A 1 93 ? 15.154 -0.669 7.187 1.00 88.81 93 LYS A C 1
ATOM 725 O O . LYS A 1 93 ? 15.320 -1.883 7.131 1.00 88.81 93 LYS A O 1
ATOM 730 N N . LEU A 1 94 ? 14.214 -0.040 6.479 1.00 89.00 94 LEU A N 1
ATOM 731 C CA . LEU A 1 94 ? 13.373 -0.740 5.510 1.00 89.00 94 LEU A CA 1
ATOM 732 C C . LEU A 1 94 ? 14.211 -1.306 4.356 1.00 89.00 94 LEU A C 1
ATOM 734 O O . LEU A 1 94 ? 14.002 -2.451 3.971 1.00 89.00 94 LEU A O 1
ATOM 738 N N . MET A 1 95 ? 15.194 -0.554 3.860 1.00 90.81 95 MET A N 1
ATOM 739 C CA . MET A 1 95 ? 16.135 -1.018 2.838 1.00 90.81 95 MET A CA 1
ATOM 740 C C . MET A 1 95 ? 16.994 -2.184 3.334 1.00 90.81 95 MET A C 1
ATOM 742 O O . MET A 1 95 ? 17.289 -3.087 2.557 1.00 90.81 95 MET A O 1
ATOM 746 N N . GLU A 1 96 ? 17.366 -2.216 4.616 1.00 94.25 96 GLU A N 1
ATOM 747 C CA . GLU A 1 96 ? 18.073 -3.360 5.201 1.00 94.25 96 GLU A CA 1
ATOM 748 C C . GLU A 1 96 ? 17.211 -4.629 5.185 1.00 94.25 96 GLU A C 1
ATOM 750 O O . GLU A 1 96 ? 17.702 -5.702 4.846 1.00 94.25 96 GLU A O 1
ATOM 755 N N . VAL A 1 97 ? 15.904 -4.506 5.448 1.00 93.69 97 VAL A N 1
ATOM 756 C CA . VAL A 1 97 ? 14.956 -5.630 5.327 1.00 93.69 97 VAL A CA 1
ATOM 757 C C . VAL A 1 97 ? 14.884 -6.154 3.889 1.00 93.69 97 VAL A C 1
ATOM 759 O O . VAL A 1 97 ? 14.729 -7.357 3.693 1.00 93.69 97 VAL A O 1
ATOM 762 N N . LEU A 1 98 ? 15.032 -5.292 2.876 1.00 94.75 98 LEU A N 1
ATOM 763 C CA . LEU A 1 98 ? 15.022 -5.717 1.470 1.00 94.75 98 LEU A CA 1
ATOM 764 C C . LEU A 1 98 ? 16.259 -6.527 1.063 1.00 94.75 98 LEU A C 1
ATOM 766 O O . LEU A 1 98 ? 16.219 -7.193 0.033 1.00 94.75 98 LEU A O 1
ATOM 770 N N . LYS A 1 99 ? 17.336 -6.506 1.857 1.00 95.81 99 LYS A N 1
ATOM 771 C CA . LYS A 1 99 ? 18.539 -7.320 1.613 1.00 95.81 99 LYS A CA 1
ATOM 772 C C . LYS A 1 99 ? 18.394 -8.762 2.097 1.00 95.81 99 LYS A C 1
ATOM 774 O O . LYS A 1 99 ? 19.268 -9.581 1.812 1.00 95.81 99 LYS A O 1
ATOM 779 N N . ASP A 1 100 ? 17.331 -9.074 2.837 1.00 97.62 100 ASP A N 1
ATOM 780 C CA . ASP A 1 100 ? 17.052 -10.440 3.260 1.00 97.62 100 ASP A CA 1
ATOM 781 C C . ASP A 1 100 ? 16.866 -11.361 2.043 1.00 97.62 100 ASP A C 1
ATOM 783 O O . ASP A 1 100 ? 16.200 -11.014 1.066 1.00 97.62 100 ASP A O 1
ATOM 787 N N . LYS A 1 101 ? 17.467 -12.554 2.100 1.00 97.56 101 LYS A N 1
ATOM 788 C CA . LYS A 1 101 ? 17.500 -13.481 0.964 1.00 97.56 101 LYS A CA 1
ATOM 789 C C . LYS A 1 101 ? 16.097 -13.911 0.531 1.00 97.56 101 LYS A C 1
ATOM 791 O O . LYS A 1 101 ? 15.826 -13.953 -0.667 1.00 97.56 101 LYS A O 1
ATOM 796 N N . GLU A 1 102 ? 15.215 -14.222 1.480 1.00 96.44 102 GLU A N 1
ATOM 797 C CA . GLU A 1 102 ? 13.855 -14.660 1.155 1.00 96.44 102 GLU A CA 1
ATOM 798 C C . GLU A 1 102 ? 13.033 -13.505 0.571 1.00 96.44 102 GLU A C 1
ATOM 800 O O . GLU A 1 102 ? 12.224 -13.715 -0.338 1.00 96.44 102 GLU A O 1
ATOM 805 N N . VAL A 1 103 ? 13.268 -12.277 1.050 1.00 96.94 103 VAL A N 1
ATOM 806 C CA . VAL A 1 103 ? 12.661 -11.068 0.478 1.00 96.94 103 VAL A CA 1
ATOM 807 C C . VAL A 1 103 ? 13.144 -10.847 -0.956 1.00 96.94 103 VAL A C 1
ATOM 809 O O . VAL A 1 103 ? 12.310 -10.645 -1.833 1.00 96.94 103 VAL A O 1
ATOM 812 N N . LEU A 1 104 ? 14.444 -10.953 -1.240 1.00 97.31 104 LEU A N 1
ATOM 813 C CA . LEU A 1 104 ? 14.980 -10.807 -2.601 1.00 97.31 104 LEU A CA 1
ATOM 814 C C . LEU A 1 104 ? 14.404 -11.842 -3.580 1.00 97.31 104 LEU A C 1
ATOM 816 O O . LEU A 1 104 ? 14.043 -11.496 -4.708 1.00 97.31 104 LEU A O 1
ATOM 820 N N . GLU A 1 105 ? 14.272 -13.100 -3.153 1.00 96.94 105 GLU A N 1
ATOM 821 C CA . GLU A 1 105 ? 13.635 -14.154 -3.953 1.00 96.94 105 GLU A CA 1
ATOM 822 C C . GLU A 1 105 ? 12.171 -13.806 -4.276 1.00 96.94 105 GLU A C 1
ATOM 824 O O . GLU A 1 105 ? 11.743 -13.905 -5.434 1.00 96.94 105 GLU A O 1
ATOM 829 N N . LEU A 1 106 ? 11.427 -13.307 -3.283 1.00 96.81 106 LEU A N 1
ATOM 830 C CA . LEU A 1 106 ? 10.060 -12.825 -3.461 1.00 96.81 106 LEU A CA 1
ATOM 831 C C . LEU A 1 106 ? 9.996 -11.644 -4.437 1.00 96.81 106 LEU A C 1
ATOM 833 O O . LEU A 1 106 ? 9.158 -11.649 -5.342 1.00 96.81 106 LEU A O 1
ATOM 837 N N . LEU A 1 107 ? 10.878 -10.649 -4.292 1.00 97.31 107 LEU A N 1
ATOM 838 C CA . LEU A 1 107 ? 10.930 -9.491 -5.188 1.00 97.31 107 LEU A CA 1
ATOM 839 C C . LEU A 1 107 ? 11.205 -9.912 -6.635 1.00 97.31 107 LEU A C 1
ATOM 841 O O . LEU A 1 107 ? 10.599 -9.359 -7.549 1.00 97.31 107 LEU A O 1
ATOM 845 N N . GLY A 1 108 ? 12.012 -10.951 -6.865 1.00 97.25 108 GLY A N 1
ATOM 846 C CA . GLY A 1 108 ? 12.209 -11.522 -8.200 1.00 97.25 108 GLY A CA 1
ATOM 847 C C . GLY A 1 108 ? 10.919 -12.071 -8.832 1.00 97.25 108 GLY A C 1
ATOM 848 O O . GLY A 1 108 ? 10.709 -11.937 -10.042 1.00 97.25 108 GLY A O 1
ATOM 849 N N . ILE A 1 109 ? 10.025 -12.660 -8.032 1.00 96.12 109 ILE A N 1
ATOM 850 C CA . ILE A 1 109 ? 8.708 -13.137 -8.492 1.00 96.12 109 ILE A CA 1
ATOM 851 C C . ILE A 1 109 ? 7.761 -11.959 -8.740 1.00 96.12 109 ILE A C 1
ATOM 853 O O . ILE A 1 109 ? 7.077 -11.922 -9.768 1.00 96.12 109 ILE A O 1
ATOM 857 N N . VAL A 1 110 ? 7.742 -10.984 -7.826 1.00 96.75 110 VAL A N 1
ATOM 858 C CA . VAL A 1 110 ? 6.939 -9.758 -7.955 1.00 96.75 110 VAL A CA 1
ATOM 859 C C . VAL A 1 110 ? 7.336 -8.987 -9.211 1.00 96.75 110 VAL A C 1
ATOM 861 O O . VAL A 1 110 ? 6.458 -8.594 -9.975 1.00 96.75 110 VAL A O 1
ATOM 864 N N . HIS A 1 111 ? 8.635 -8.859 -9.480 1.00 97.12 111 HIS A N 1
ATOM 865 C CA . HIS A 1 111 ? 9.166 -8.225 -10.682 1.00 97.12 111 HIS A CA 1
ATOM 866 C C . HIS A 1 111 ? 8.603 -8.861 -11.954 1.00 97.12 111 HIS A C 1
ATOM 868 O O . HIS A 1 111 ? 7.944 -8.184 -12.737 1.00 97.12 111 HIS A O 1
ATOM 874 N N . LYS A 1 112 ? 8.763 -10.180 -12.126 1.00 95.38 112 LYS A N 1
ATOM 875 C CA . LYS A 1 112 ? 8.241 -10.901 -13.303 1.00 95.38 112 LYS A CA 1
ATOM 876 C C . LYS A 1 112 ? 6.735 -10.714 -13.481 1.00 95.38 112 LYS A C 1
ATOM 878 O O . LYS A 1 112 ? 6.253 -10.588 -14.602 1.00 95.38 112 LYS A O 1
ATOM 883 N N . THR A 1 113 ? 6.007 -10.702 -12.370 1.00 94.56 113 THR A N 1
ATOM 884 C CA . THR A 1 113 ? 4.547 -10.593 -12.355 1.00 94.56 113 THR A CA 1
ATOM 885 C C . THR A 1 113 ? 4.071 -9.188 -12.724 1.00 94.56 113 THR A C 1
ATOM 887 O O . THR A 1 113 ? 3.092 -9.036 -13.454 1.00 94.56 113 THR A O 1
ATOM 890 N N . LEU A 1 114 ? 4.753 -8.155 -12.226 1.00 96.38 114 LEU A N 1
ATOM 891 C CA . LEU A 1 114 ? 4.346 -6.761 -12.390 1.00 96.38 114 LEU A CA 1
ATOM 892 C C . LEU A 1 114 ? 5.025 -6.047 -13.562 1.00 96.38 114 LEU A C 1
ATOM 894 O O . LEU A 1 114 ? 4.580 -4.961 -13.930 1.00 96.38 114 LEU A O 1
ATOM 898 N N . TYR A 1 115 ? 6.035 -6.654 -14.190 1.00 96.69 115 TYR A N 1
ATOM 899 C CA . TYR A 1 115 ? 6.763 -6.065 -15.315 1.00 96.69 115 TYR A CA 1
ATOM 900 C C . TYR A 1 115 ? 5.858 -5.560 -16.456 1.00 96.69 115 TYR A C 1
ATOM 902 O O . TYR A 1 115 ? 6.043 -4.419 -16.874 1.00 96.69 115 TYR A O 1
ATOM 910 N N . PRO A 1 116 ? 4.821 -6.295 -16.922 1.00 95.88 116 PRO A N 1
ATOM 911 C CA . PRO A 1 116 ? 3.947 -5.790 -17.986 1.00 95.88 116 PRO A CA 1
ATOM 912 C C . PRO A 1 116 ? 3.208 -4.502 -17.613 1.00 95.88 116 PRO A C 1
ATOM 914 O O . PRO A 1 116 ? 2.847 -3.720 -18.491 1.00 95.88 116 PRO A O 1
ATOM 917 N N . TYR A 1 117 ? 2.954 -4.301 -16.318 1.00 97.06 117 TYR A N 1
ATOM 918 C CA . TYR A 1 117 ? 2.352 -3.080 -15.806 1.00 97.06 117 TYR A CA 1
ATOM 919 C C . TYR A 1 117 ? 3.399 -1.987 -15.686 1.00 97.06 117 TYR A C 1
ATOM 921 O O . TYR A 1 117 ? 3.141 -0.896 -16.165 1.00 97.06 117 TYR A O 1
ATOM 929 N N . TYR A 1 118 ? 4.576 -2.276 -15.124 1.00 98.19 118 TYR A N 1
ATOM 930 C CA . TYR A 1 118 ? 5.692 -1.328 -15.097 1.00 98.19 118 TYR A CA 1
ATOM 931 C C . TYR A 1 118 ? 5.940 -0.721 -16.484 1.00 98.19 118 TYR A C 1
ATOM 933 O O . TYR A 1 118 ? 5.816 0.490 -16.639 1.00 98.19 118 TYR A O 1
ATOM 941 N N . ASP A 1 119 ? 6.154 -1.576 -17.487 1.00 97.81 119 ASP A N 1
ATOM 942 C CA . ASP A 1 119 ? 6.377 -1.214 -18.892 1.00 97.81 119 ASP A CA 1
ATOM 943 C C . ASP A 1 119 ? 5.316 -0.236 -19.421 1.00 97.81 119 ASP A C 1
ATOM 945 O O . ASP A 1 119 ? 5.625 0.765 -20.056 1.00 97.81 119 ASP A O 1
ATOM 949 N N . HIS A 1 120 ? 4.048 -0.458 -19.072 1.00 97.44 120 HIS A N 1
ATOM 950 C CA . HIS A 1 120 ? 2.938 0.387 -19.513 1.00 97.44 120 HIS A CA 1
ATOM 951 C C . HIS A 1 120 ? 2.879 1.770 -18.858 1.00 97.44 120 HIS A C 1
ATOM 953 O O . HIS A 1 120 ? 2.328 2.697 -19.449 1.00 97.44 120 HIS A O 1
ATOM 959 N N . TYR A 1 121 ? 3.409 1.927 -17.644 1.00 98.06 121 TYR A N 1
ATOM 960 C CA . TYR A 1 121 ? 3.503 3.234 -16.984 1.00 98.06 121 TYR A CA 1
ATOM 961 C C . TYR A 1 121 ? 4.883 3.890 -17.179 1.00 98.06 121 TYR A C 1
ATOM 963 O O . TYR A 1 121 ? 5.073 5.042 -16.782 1.00 98.06 121 TYR A O 1
ATOM 971 N N . SER A 1 122 ? 5.849 3.203 -17.779 1.00 98.00 122 SER A N 1
ATOM 972 C CA . SER A 1 122 ? 7.174 3.751 -18.073 1.00 98.00 122 SER A CA 1
ATOM 973 C C . SER A 1 122 ? 7.183 4.582 -19.358 1.00 98.00 122 SER A C 1
ATOM 975 O O . SER A 1 122 ? 6.221 4.597 -20.125 1.00 98.00 122 SER A O 1
ATOM 977 N N . ASP A 1 123 ? 8.241 5.369 -19.542 1.00 96.88 123 ASP A N 1
ATOM 978 C CA . ASP A 1 123 ? 8.503 6.072 -20.795 1.00 96.88 123 ASP A CA 1
ATOM 979 C C . ASP A 1 123 ? 9.191 5.163 -21.829 1.00 96.88 123 ASP A C 1
ATOM 981 O O . ASP A 1 123 ? 9.502 4.004 -21.554 1.00 96.88 123 ASP A O 1
ATOM 985 N N . ASP A 1 124 ? 9.454 5.699 -23.024 1.00 97.06 124 ASP A N 1
ATOM 986 C CA . ASP A 1 124 ? 10.088 4.955 -24.123 1.00 97.06 124 ASP A CA 1
ATOM 987 C C . ASP A 1 124 ? 11.516 4.474 -23.797 1.00 97.06 124 ASP A C 1
ATOM 989 O O . ASP A 1 124 ? 12.048 3.606 -24.488 1.00 97.06 124 ASP A O 1
ATOM 993 N N . ASN A 1 125 ? 12.147 5.016 -22.748 1.00 96.06 125 ASN A N 1
ATOM 994 C CA . ASN A 1 125 ? 13.456 4.565 -22.272 1.00 96.06 125 ASN A CA 1
ATOM 995 C C . ASN A 1 125 ? 13.338 3.451 -21.223 1.00 96.06 125 ASN A C 1
ATOM 997 O O . ASN A 1 125 ? 14.352 3.047 -20.656 1.00 96.06 125 ASN A O 1
ATOM 1001 N N . GLY A 1 126 ? 12.121 2.989 -20.928 1.00 96.44 126 GLY A N 1
ATOM 1002 C CA . GLY A 1 126 ? 11.868 2.042 -19.853 1.00 96.44 126 GLY A CA 1
ATOM 1003 C C . GLY A 1 126 ? 12.131 2.645 -18.478 1.00 96.44 126 GLY A C 1
ATOM 1004 O O . GLY A 1 126 ? 12.526 1.916 -17.581 1.00 96.44 126 GLY A O 1
ATOM 1005 N N . LEU A 1 127 ? 11.955 3.961 -18.308 1.00 96.62 127 LEU A N 1
ATOM 1006 C CA . LEU A 1 127 ? 12.123 4.646 -17.028 1.00 96.62 127 LEU A CA 1
ATOM 1007 C C . LEU A 1 127 ? 10.794 5.231 -16.549 1.00 96.62 127 LEU A C 1
ATOM 1009 O O . LEU A 1 127 ? 9.986 5.753 -17.318 1.00 96.62 127 LEU A O 1
ATOM 1013 N N . MET A 1 128 ? 10.566 5.196 -15.238 1.00 97.81 128 MET A N 1
ATOM 1014 C CA . MET A 1 128 ? 9.326 5.683 -14.643 1.00 97.81 128 MET A CA 1
ATOM 1015 C C . MET A 1 128 ? 9.564 6.964 -13.849 1.00 97.81 128 MET A C 1
ATOM 1017 O O . MET A 1 128 ? 10.320 6.979 -12.882 1.00 97.81 128 MET A O 1
ATOM 1021 N N . LYS A 1 129 ? 8.873 8.049 -14.217 1.00 97.06 129 LYS A N 1
ATOM 1022 C CA . LYS A 1 129 ? 8.827 9.302 -13.437 1.00 97.06 129 LYS A CA 1
ATOM 1023 C C . LYS A 1 129 ? 7.772 9.226 -12.334 1.00 97.06 129 LYS A C 1
ATOM 1025 O O . LYS A 1 129 ? 6.777 8.510 -12.469 1.00 97.06 129 LYS A O 1
ATOM 1030 N N . PHE A 1 130 ? 7.896 10.064 -11.300 1.00 97.25 130 PHE A N 1
ATOM 1031 C CA . PHE A 1 130 ? 6.954 10.057 -10.171 1.00 97.25 130 PHE A CA 1
ATOM 1032 C C . PHE A 1 130 ? 5.491 10.247 -10.592 1.00 97.25 130 PHE A C 1
ATOM 1034 O O . PHE A 1 130 ? 4.594 9.616 -10.040 1.00 97.25 130 PHE A O 1
ATOM 1041 N N . LYS A 1 131 ? 5.223 11.093 -11.597 1.00 97.25 131 LYS A N 1
ATOM 1042 C CA . LYS A 1 131 ? 3.862 11.297 -12.122 1.00 97.25 131 LYS A CA 1
ATOM 1043 C C . LYS A 1 131 ? 3.237 9.983 -12.602 1.00 97.25 131 LYS A C 1
ATOM 1045 O O . LYS A 1 131 ? 2.065 9.737 -12.323 1.00 97.25 131 LYS A O 1
ATOM 1050 N N . ASN A 1 132 ? 4.014 9.151 -13.287 1.00 97.94 132 ASN A N 1
ATOM 1051 C CA . ASN A 1 132 ? 3.541 7.876 -13.806 1.00 97.94 132 ASN A CA 1
ATOM 1052 C C . ASN A 1 132 ? 3.397 6.847 -12.682 1.00 97.94 132 ASN A C 1
ATOM 1054 O O . ASN A 1 132 ? 2.359 6.195 -12.597 1.00 97.94 132 ASN A O 1
ATOM 1058 N N . PHE A 1 133 ? 4.357 6.799 -11.752 1.00 98.31 133 PHE A N 1
ATOM 1059 C CA . PHE A 1 133 ? 4.252 5.975 -10.545 1.00 98.31 133 PHE A CA 1
ATOM 1060 C C . PHE A 1 133 ? 3.023 6.335 -9.691 1.00 98.31 133 PHE A C 1
ATOM 1062 O O . PHE A 1 133 ? 2.347 5.463 -9.146 1.00 98.31 133 PHE A O 1
ATOM 1069 N N . LEU A 1 134 ? 2.673 7.620 -9.596 1.00 98.31 134 LEU A N 1
ATOM 1070 C CA . LEU A 1 134 ? 1.476 8.068 -8.888 1.00 98.31 134 LEU A CA 1
ATOM 1071 C C . LEU A 1 134 ? 0.186 7.647 -9.607 1.00 98.31 134 LEU A C 1
ATOM 1073 O O . LEU A 1 134 ? -0.803 7.344 -8.941 1.00 98.31 134 LEU A O 1
ATOM 1077 N N . ASN A 1 135 ? 0.174 7.634 -10.942 1.00 98.12 135 ASN A N 1
ATOM 1078 C CA . ASN A 1 135 ? -0.962 7.120 -11.711 1.00 98.12 135 ASN A CA 1
ATOM 1079 C C . ASN A 1 135 ? -1.115 5.610 -11.514 1.00 98.12 135 ASN A C 1
ATOM 1081 O O . ASN A 1 135 ? -2.209 5.159 -11.189 1.00 98.12 135 ASN A O 1
ATOM 1085 N N . PHE A 1 136 ? -0.010 4.864 -11.580 1.00 98.38 136 PHE A N 1
ATOM 1086 C CA . PHE A 1 136 ? 0.021 3.450 -11.219 1.00 98.38 136 PHE A CA 1
ATOM 1087 C C . PHE A 1 136 ? -0.548 3.235 -9.809 1.00 98.38 136 PHE A C 1
ATOM 1089 O O . PHE A 1 136 ? -1.490 2.475 -9.607 1.00 98.38 136 PHE A O 1
ATOM 1096 N N . SER A 1 137 ? -0.052 3.993 -8.830 1.00 98.38 137 SER A N 1
ATOM 1097 C CA . SER A 1 137 ? -0.481 3.883 -7.434 1.00 98.38 137 SER A CA 1
ATOM 1098 C C . SER A 1 137 ? -1.979 4.139 -7.245 1.00 98.38 137 SER A C 1
ATOM 1100 O O . SER A 1 137 ? -2.589 3.526 -6.375 1.00 98.38 137 SER A O 1
ATOM 1102 N N . LYS A 1 138 ? -2.587 5.021 -8.049 1.00 97.88 138 LYS A N 1
ATOM 1103 C CA . LYS A 1 138 ? -4.040 5.262 -8.045 1.00 97.88 138 LYS A CA 1
ATOM 1104 C C . LYS A 1 138 ? -4.810 4.082 -8.604 1.00 97.88 138 LYS A C 1
ATOM 1106 O O . LYS A 1 138 ? -5.724 3.585 -7.954 1.00 97.88 138 LYS A O 1
ATOM 1111 N N . ASP A 1 139 ? -4.434 3.642 -9.800 1.00 97.56 139 ASP A N 1
ATOM 1112 C CA . ASP A 1 139 ? -5.155 2.593 -10.516 1.00 97.56 139 ASP A CA 1
ATOM 1113 C C . ASP A 1 139 ? -5.142 1.281 -9.723 1.00 97.56 139 ASP A C 1
ATOM 1115 O O . ASP A 1 139 ? -6.147 0.565 -9.689 1.00 97.56 139 ASP A O 1
ATOM 1119 N N . PHE A 1 140 ? -4.034 1.021 -9.021 1.00 97.38 140 PHE A N 1
ATOM 1120 C CA . PHE A 1 140 ? -3.818 -0.166 -8.200 1.00 97.38 140 PHE A CA 1
ATOM 1121 C C . PHE A 1 140 ? -4.238 -0.038 -6.726 1.00 97.38 140 PHE A C 1
ATOM 1123 O O . PHE A 1 140 ? -4.018 -0.965 -5.949 1.00 97.38 140 PHE A O 1
ATOM 1130 N N . GLY A 1 141 ? -4.856 1.079 -6.324 1.00 95.62 141 GLY A N 1
ATOM 1131 C CA . GLY A 1 141 ? -5.367 1.265 -4.959 1.00 95.62 141 GLY A CA 1
ATOM 1132 C C . GLY A 1 141 ? -4.284 1.388 -3.879 1.00 95.62 141 GLY A C 1
ATOM 1133 O O . GLY A 1 141 ? -4.553 1.171 -2.702 1.00 95.62 141 GLY A O 1
ATOM 1134 N N . ILE A 1 142 ? -3.053 1.743 -4.254 1.00 97.00 142 ILE A N 1
ATOM 1135 C CA . ILE A 1 142 ? -1.984 2.087 -3.305 1.00 97.00 142 ILE A CA 1
ATOM 1136 C C . ILE A 1 142 ? -2.222 3.503 -2.766 1.00 97.00 142 ILE A C 1
ATOM 1138 O O . ILE A 1 142 ? -2.088 3.763 -1.575 1.00 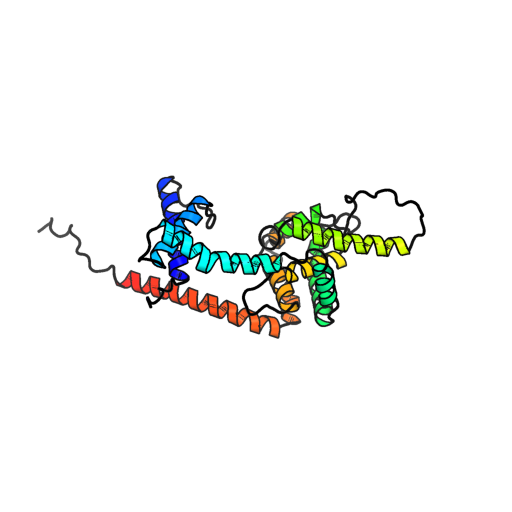97.00 142 ILE A O 1
ATOM 1142 N N . PHE A 1 143 ? -2.633 4.431 -3.629 1.00 96.25 143 PHE A N 1
ATOM 1143 C CA . PHE A 1 143 ? -3.044 5.778 -3.244 1.00 96.25 143 PHE A CA 1
ATOM 1144 C C . PHE A 1 143 ? -4.517 6.011 -3.608 1.00 96.25 143 PHE A C 1
ATOM 1146 O O . PHE A 1 143 ? -4.901 5.734 -4.742 1.00 96.25 143 PHE A O 1
ATOM 1153 N N . PRO A 1 144 ? -5.333 6.609 -2.720 1.00 94.06 144 PRO A N 1
ATOM 1154 C CA . PRO A 1 144 ? -5.005 7.079 -1.368 1.00 94.06 144 PRO A CA 1
ATOM 1155 C C . PRO A 1 144 ? -5.190 6.015 -0.274 1.00 94.06 144 PRO A C 1
ATOM 1157 O O . PRO A 1 144 ? -4.988 6.323 0.897 1.00 94.06 144 PRO A O 1
ATOM 1160 N N . ASP A 1 145 ? -5.614 4.806 -0.641 1.00 88.31 145 ASP A N 1
ATOM 1161 C CA . ASP A 1 145 ? -6.153 3.830 0.311 1.00 88.31 145 ASP A CA 1
ATOM 1162 C C . ASP A 1 145 ? -5.080 3.184 1.196 1.00 88.31 145 ASP A C 1
ATOM 1164 O O . ASP A 1 145 ? -5.362 2.819 2.337 1.00 88.31 145 ASP A O 1
ATOM 1168 N N . TYR A 1 146 ? -3.855 3.051 0.683 1.00 88.56 146 TYR A N 1
ATOM 1169 C CA . TYR A 1 146 ? -2.758 2.371 1.369 1.00 88.56 146 TYR A CA 1
ATOM 1170 C C . TYR A 1 146 ? -1.723 3.365 1.916 1.00 88.56 146 TYR A C 1
ATOM 1172 O O . TYR A 1 146 ? -1.343 3.293 3.083 1.00 88.56 146 TYR A O 1
ATOM 1180 N N . LEU A 1 147 ? -1.301 4.338 1.100 1.00 93.06 147 LEU A N 1
ATOM 1181 C CA . LEU A 1 147 ? -0.339 5.379 1.466 1.00 93.06 147 LEU A CA 1
ATOM 1182 C C . LEU A 1 147 ? -0.738 6.760 0.947 1.00 93.06 147 LEU A C 1
ATOM 1184 O O . LEU A 1 147 ? -1.414 6.914 -0.071 1.00 93.06 147 LEU A O 1
ATOM 1188 N N . SER A 1 148 ? -0.257 7.796 1.639 1.00 94.50 148 SER A N 1
ATOM 1189 C CA . SER A 1 148 ? -0.414 9.184 1.207 1.00 94.50 148 SER A CA 1
ATOM 1190 C C . SER A 1 148 ? 0.554 9.535 0.074 1.00 94.50 148 SER A C 1
ATOM 1192 O O . SER A 1 148 ? 1.647 8.976 -0.040 1.00 94.50 148 SER A O 1
ATOM 1194 N N . LYS A 1 149 ? 0.189 10.538 -0.734 1.00 95.69 149 LYS A N 1
ATOM 1195 C CA . LYS A 1 149 ? 1.040 11.040 -1.825 1.00 95.69 149 LYS A CA 1
ATOM 1196 C C . LYS A 1 149 ? 2.422 11.477 -1.325 1.00 95.69 149 LYS A C 1
ATOM 1198 O O . LYS A 1 149 ? 3.406 11.218 -2.007 1.00 95.69 149 LYS A O 1
ATOM 1203 N N . SER A 1 150 ? 2.500 12.113 -0.154 1.00 93.06 150 SER A N 1
ATOM 1204 C CA . SER A 1 150 ? 3.768 12.585 0.417 1.00 93.06 150 SER A CA 1
ATOM 1205 C C . SER A 1 150 ? 4.715 11.432 0.755 1.00 93.06 150 SER A C 1
ATOM 1207 O O . SER A 1 150 ? 5.900 11.525 0.457 1.00 93.06 150 SER A O 1
ATOM 1209 N N . LYS A 1 151 ? 4.196 10.323 1.306 1.00 93.12 151 LYS A N 1
ATOM 1210 C CA . LYS A 1 151 ? 5.010 9.131 1.594 1.00 93.12 151 LYS A CA 1
ATOM 1211 C C . LYS A 1 151 ? 5.520 8.473 0.312 1.00 93.12 151 LYS A C 1
ATOM 1213 O O . LYS A 1 151 ? 6.703 8.167 0.221 1.00 93.12 151 LYS A O 1
ATOM 1218 N N . LEU A 1 152 ? 4.651 8.334 -0.693 1.00 96.19 152 LEU A N 1
ATOM 1219 C CA . LEU A 1 152 ? 5.040 7.812 -2.007 1.00 96.19 152 LEU A CA 1
ATOM 1220 C C . LEU A 1 152 ? 6.122 8.673 -2.668 1.00 96.19 152 LEU A C 1
ATOM 1222 O O . LEU A 1 152 ? 7.089 8.134 -3.193 1.00 96.19 152 LEU A O 1
ATOM 1226 N N . TYR A 1 153 ? 5.973 10.002 -2.624 1.00 95.25 153 TYR A N 1
ATOM 1227 C CA . TYR A 1 153 ? 6.961 10.936 -3.174 1.00 95.25 153 TYR A CA 1
ATOM 1228 C C . TYR A 1 153 ? 8.313 10.808 -2.477 1.00 95.25 153 TYR A C 1
ATOM 1230 O O . TYR A 1 153 ? 9.340 10.747 -3.146 1.00 95.25 153 TYR A O 1
ATOM 1238 N N . ARG A 1 154 ? 8.305 10.701 -1.142 1.00 92.81 154 ARG A N 1
ATOM 1239 C CA . ARG A 1 154 ? 9.522 10.498 -0.356 1.00 92.81 154 ARG A CA 1
ATOM 1240 C C . ARG A 1 154 ? 10.247 9.220 -0.771 1.00 92.81 154 ARG A C 1
ATOM 1242 O O . ARG A 1 154 ? 11.398 9.304 -1.173 1.00 92.81 154 ARG A O 1
ATOM 1249 N N . PHE A 1 155 ? 9.576 8.064 -0.727 1.00 95.19 155 PHE A N 1
ATOM 1250 C CA . PHE A 1 155 ? 10.207 6.794 -1.104 1.00 95.19 155 PHE A CA 1
ATOM 1251 C C . PHE A 1 155 ? 10.737 6.818 -2.541 1.00 95.19 155 PHE A C 1
ATOM 1253 O O . PHE A 1 155 ? 11.856 6.375 -2.789 1.00 95.19 155 PHE A O 1
ATOM 1260 N N . PHE A 1 156 ? 9.963 7.385 -3.470 1.00 96.50 156 PHE A N 1
ATOM 1261 C CA . PHE A 1 156 ? 10.371 7.513 -4.864 1.00 96.50 156 PHE A CA 1
ATOM 1262 C C . PHE A 1 156 ? 11.657 8.338 -5.008 1.00 96.50 156 PHE A C 1
ATOM 1264 O O . PHE A 1 156 ? 12.606 7.883 -5.641 1.00 96.50 156 PHE A O 1
ATOM 1271 N N . ASN A 1 157 ? 11.713 9.530 -4.404 1.00 94.56 157 ASN A N 1
ATOM 1272 C CA . ASN A 1 157 ? 12.880 10.404 -4.513 1.00 94.56 157 ASN A CA 1
ATOM 1273 C C . ASN A 1 157 ? 14.115 9.821 -3.827 1.00 94.56 157 ASN A C 1
ATOM 1275 O O . ASN A 1 157 ? 15.214 9.966 -4.357 1.00 94.56 157 ASN A O 1
ATOM 1279 N N . THR A 1 158 ? 13.952 9.137 -2.691 1.00 92.88 158 THR A N 1
ATOM 1280 C CA . THR A 1 158 ? 15.070 8.460 -2.023 1.00 92.88 158 THR A CA 1
ATOM 1281 C C . THR A 1 158 ? 15.684 7.387 -2.928 1.00 92.88 158 THR A C 1
ATOM 1283 O O . THR A 1 158 ? 16.893 7.399 -3.152 1.00 92.88 158 THR A O 1
ATOM 1286 N N . LEU A 1 159 ? 14.865 6.515 -3.529 1.00 93.12 159 LEU A N 1
ATOM 1287 C CA . LEU A 1 159 ? 15.355 5.472 -4.440 1.00 93.12 159 LEU A CA 1
ATOM 1288 C C . LEU A 1 159 ? 15.945 6.045 -5.738 1.00 93.12 159 LEU A C 1
ATOM 1290 O O . LEU A 1 159 ? 17.025 5.635 -6.168 1.00 93.12 159 LEU A O 1
ATOM 1294 N N . ALA A 1 160 ? 15.285 7.037 -6.341 1.00 94.31 160 ALA A N 1
ATOM 1295 C CA . ALA A 1 160 ? 15.794 7.707 -7.538 1.00 94.31 160 ALA A CA 1
ATOM 1296 C C . ALA A 1 160 ? 17.122 8.448 -7.275 1.00 94.31 160 ALA A C 1
ATOM 1298 O O . ALA A 1 160 ? 17.983 8.526 -8.156 1.00 94.31 160 ALA A O 1
ATOM 1299 N N . GLY A 1 161 ? 17.321 8.961 -6.055 1.00 91.56 161 GLY A N 1
ATOM 1300 C CA . GLY A 1 161 ? 18.585 9.540 -5.601 1.00 91.56 161 GLY A CA 1
ATOM 1301 C C . GLY A 1 161 ? 19.734 8.528 -5.636 1.00 91.56 161 GLY A C 1
ATOM 1302 O O . GLY A 1 161 ? 20.775 8.805 -6.235 1.00 91.56 161 GLY A O 1
ATOM 1303 N N . PHE A 1 162 ? 19.521 7.320 -5.103 1.00 85.69 162 PHE A N 1
ATOM 1304 C CA . PHE A 1 162 ? 20.530 6.254 -5.130 1.00 85.69 162 PHE A CA 1
ATOM 1305 C C . PHE A 1 162 ? 20.911 5.831 -6.555 1.00 85.69 162 PHE A C 1
ATOM 1307 O O . PHE A 1 162 ? 22.093 5.631 -6.852 1.00 85.69 162 PHE A O 1
ATOM 1314 N N . TYR A 1 163 ? 19.937 5.755 -7.468 1.00 83.81 163 TYR A N 1
ATOM 1315 C CA . TYR A 1 163 ? 20.196 5.471 -8.885 1.00 83.81 163 TYR A CA 1
ATOM 1316 C C . TYR A 1 163 ? 21.139 6.502 -9.520 1.00 83.81 163 TYR A C 1
ATOM 1318 O O . TYR A 1 163 ? 22.102 6.177 -10.227 1.00 83.81 163 TYR A O 1
ATOM 1326 N N . LYS A 1 164 ? 20.885 7.779 -9.232 1.00 83.62 164 LYS A N 1
ATOM 1327 C CA . LYS A 1 164 ? 21.654 8.908 -9.754 1.00 83.62 164 LYS A CA 1
ATOM 1328 C C . LYS A 1 164 ? 23.089 8.929 -9.228 1.00 83.62 164 LYS A C 1
ATOM 1330 O O . LYS A 1 164 ? 24.023 9.191 -9.983 1.00 83.62 164 LYS A O 1
ATOM 1335 N N . GLU A 1 165 ? 23.293 8.625 -7.953 1.00 84.31 165 GLU A N 1
ATOM 1336 C CA . GLU A 1 165 ? 24.637 8.540 -7.373 1.00 84.31 165 GLU A CA 1
ATOM 1337 C C . GLU A 1 165 ? 25.444 7.374 -7.956 1.00 84.31 165 GLU A C 1
ATOM 1339 O O . GLU A 1 165 ? 26.630 7.521 -8.271 1.00 84.31 165 GLU A O 1
ATOM 1344 N N . ASN A 1 166 ? 24.795 6.228 -8.166 1.00 81.00 166 ASN A N 1
ATOM 1345 C CA . ASN A 1 166 ? 25.439 5.040 -8.720 1.00 81.00 166 ASN A CA 1
ATOM 1346 C C . ASN A 1 166 ? 25.783 5.186 -10.210 1.00 81.00 166 ASN A C 1
ATOM 1348 O O . ASN A 1 166 ? 26.813 4.672 -10.654 1.00 81.00 166 ASN A O 1
ATOM 1352 N N . SER A 1 167 ? 24.977 5.923 -10.976 1.00 79.00 167 SER A N 1
ATOM 1353 C CA . SER A 1 167 ? 25.259 6.218 -12.388 1.00 79.00 167 SER A CA 1
ATOM 1354 C C . SER A 1 167 ? 26.388 7.242 -12.563 1.00 79.00 167 SER A C 1
ATOM 1356 O O . SER A 1 167 ? 27.248 7.061 -13.429 1.00 79.00 167 SER A O 1
ATOM 1358 N N . LYS A 1 168 ? 26.477 8.262 -11.697 1.00 75.38 168 LYS A N 1
ATOM 1359 C CA . LYS A 1 168 ? 27.545 9.283 -11.744 1.00 75.38 168 LYS A CA 1
ATOM 1360 C C . LYS A 1 168 ? 28.948 8.730 -11.485 1.00 75.38 168 LYS A C 1
ATOM 1362 O O . LYS A 1 168 ? 29.907 9.216 -12.080 1.00 75.38 168 LYS A O 1
ATOM 1367 N N . LYS A 1 169 ? 29.093 7.674 -10.675 1.00 70.31 169 LYS A N 1
ATOM 1368 C CA . LYS A 1 169 ? 30.398 7.019 -10.432 1.00 70.31 169 LYS A CA 1
ATOM 1369 C C . LYS A 1 169 ? 31.049 6.449 -11.701 1.00 70.31 169 LYS A C 1
ATOM 1371 O O . LYS A 1 169 ? 32.240 6.158 -11.679 1.00 70.31 169 LYS A O 1
ATOM 1376 N N . LYS A 1 170 ? 30.304 6.308 -12.803 1.00 60.97 170 LYS A N 1
ATOM 1377 C CA . LYS A 1 170 ? 30.821 5.799 -14.082 1.00 60.97 170 LYS A CA 1
ATOM 1378 C C . LYS A 1 170 ? 31.286 6.888 -15.055 1.00 60.97 170 LYS A C 1
ATOM 1380 O O . LYS A 1 170 ? 31.914 6.551 -16.052 1.00 60.97 170 LYS A O 1
ATOM 1385 N N . VAL A 1 171 ? 31.021 8.172 -14.788 1.00 60.28 171 VAL A N 1
ATOM 1386 C CA . VAL A 1 171 ? 31.364 9.268 -15.709 1.00 60.28 171 VAL A CA 1
ATOM 1387 C C . VAL A 1 171 ? 31.905 10.459 -14.914 1.00 60.28 171 VAL A C 1
ATOM 1389 O O . VAL A 1 171 ? 31.149 11.239 -14.341 1.00 60.28 171 VAL A O 1
ATOM 1392 N N . HIS A 1 172 ? 33.232 10.616 -14.871 1.00 55.66 172 HIS A N 1
ATOM 1393 C CA . HIS A 1 172 ? 33.881 11.811 -14.326 1.00 55.66 172 HIS A CA 1
ATOM 1394 C C . HIS A 1 172 ? 33.552 13.034 -15.198 1.00 55.66 172 HIS A C 1
ATOM 1396 O O . HIS A 1 172 ? 34.258 13.345 -16.152 1.00 55.66 172 HIS A O 1
ATOM 1402 N N . SER A 1 173 ? 32.462 13.732 -14.884 1.00 52.88 173 SER A N 1
ATOM 1403 C CA . SER A 1 173 ? 32.137 15.046 -15.446 1.00 52.88 173 SER A CA 1
ATOM 1404 C C . SER A 1 173 ? 31.915 16.044 -14.303 1.00 52.88 173 SER A C 1
ATOM 1406 O O . SER A 1 173 ? 30.972 15.878 -13.530 1.00 52.88 173 SER A O 1
ATOM 1408 N N . PRO A 1 174 ? 32.783 17.062 -14.147 1.00 51.88 174 PRO A N 1
ATOM 1409 C CA . PRO A 1 174 ? 32.841 17.905 -12.950 1.00 51.88 174 PRO A CA 1
ATOM 1410 C C . PRO A 1 174 ? 31.880 19.112 -12.965 1.00 51.88 174 PRO A C 1
ATOM 1412 O O . PRO A 1 174 ? 32.189 20.149 -12.388 1.00 51.88 174 PRO A O 1
ATOM 1415 N N . ALA A 1 175 ? 30.704 19.009 -13.588 1.00 55.09 175 ALA A N 1
ATOM 1416 C CA . ALA A 1 175 ? 29.745 20.116 -13.658 1.00 55.09 175 ALA A CA 1
ATOM 1417 C C . ALA A 1 175 ? 28.345 19.672 -13.205 1.00 55.09 175 ALA A C 1
ATOM 1419 O O . ALA A 1 175 ? 27.492 19.357 -14.027 1.00 55.09 175 ALA A O 1
ATOM 1420 N N . ALA A 1 176 ? 28.112 19.625 -11.890 1.00 52.19 176 ALA A N 1
ATOM 1421 C CA . ALA A 1 176 ? 26.789 19.384 -11.306 1.00 52.19 176 ALA A CA 1
ATOM 1422 C C . ALA A 1 176 ? 26.307 20.641 -10.569 1.00 52.19 176 ALA A C 1
ATOM 1424 O O . ALA A 1 176 ? 26.433 20.778 -9.354 1.00 52.19 176 ALA A O 1
ATOM 1425 N N . THR A 1 177 ? 25.785 21.586 -11.344 1.00 51.62 177 THR A N 1
ATOM 1426 C CA . THR A 1 177 ? 25.053 22.764 -10.871 1.00 51.62 177 THR A CA 1
ATOM 1427 C C . THR A 1 177 ? 23.612 22.349 -10.571 1.00 51.62 177 THR A C 1
ATOM 1429 O O . THR A 1 177 ? 23.018 21.670 -11.401 1.00 51.62 177 THR A O 1
ATOM 1432 N N . MET A 1 178 ? 23.081 22.738 -9.401 1.00 54.38 178 MET A N 1
ATOM 1433 C CA . MET A 1 178 ? 21.679 22.629 -8.935 1.00 54.38 178 MET A CA 1
ATOM 1434 C C . MET A 1 178 ? 20.723 21.895 -9.896 1.00 54.38 178 MET A C 1
ATOM 1436 O O . MET A 1 178 ? 20.017 22.510 -10.692 1.00 54.38 178 MET A O 1
ATOM 1440 N N . GLU A 1 179 ? 20.736 20.563 -9.855 1.00 57.19 179 GLU A N 1
ATOM 1441 C CA . GLU A 1 179 ? 19.945 19.756 -10.780 1.00 57.19 179 GLU A CA 1
ATOM 1442 C C . GLU A 1 179 ? 18.477 19.709 -10.341 1.00 57.19 179 GLU A C 1
ATOM 1444 O O . GLU A 1 179 ? 18.171 19.270 -9.233 1.00 57.19 179 GLU A O 1
ATOM 1449 N N . ASN A 1 180 ? 17.585 20.126 -11.245 1.00 71.00 180 ASN A N 1
ATOM 1450 C CA . ASN A 1 180 ? 16.132 20.017 -11.120 1.00 71.00 180 ASN A CA 1
ATOM 1451 C C . ASN A 1 180 ? 15.714 18.616 -10.641 1.00 71.00 180 ASN A C 1
ATOM 1453 O O . ASN A 1 180 ? 15.961 17.617 -11.323 1.00 71.00 180 ASN A O 1
ATOM 1457 N N . GLU A 1 181 ? 15.001 18.554 -9.513 1.00 68.12 181 GLU A N 1
ATOM 1458 C CA . GLU A 1 181 ? 14.375 17.329 -8.987 1.00 68.12 181 GLU A CA 1
ATOM 1459 C C . GLU A 1 181 ? 13.370 16.702 -9.975 1.00 68.12 181 GLU A C 1
ATOM 1461 O O . GLU A 1 181 ? 13.013 15.533 -9.862 1.00 68.12 181 GLU A O 1
ATOM 1466 N N . GLU A 1 182 ? 12.946 17.449 -10.998 1.00 71.75 182 GLU A N 1
ATOM 1467 C CA . GLU A 1 182 ? 12.011 16.994 -12.034 1.00 71.75 182 GLU A CA 1
ATOM 1468 C C . GLU A 1 182 ? 12.537 15.839 -12.905 1.00 71.75 182 GLU A C 1
ATOM 1470 O O . GLU A 1 182 ? 11.757 15.204 -13.6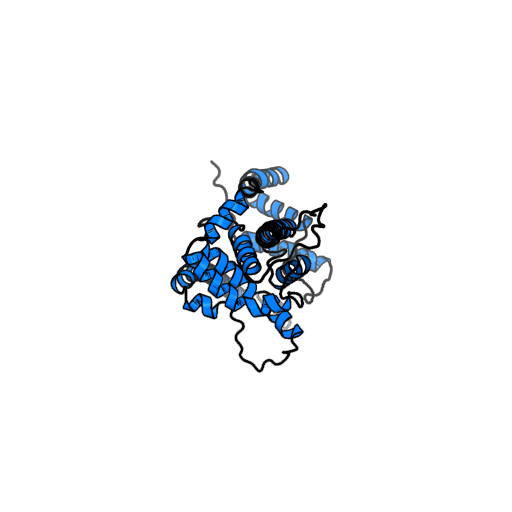19 1.00 71.75 182 GLU A O 1
ATOM 1475 N N . ASN A 1 183 ? 13.836 15.535 -12.833 1.00 82.50 183 ASN A N 1
ATOM 1476 C CA . ASN A 1 183 ? 14.461 14.453 -13.596 1.00 82.50 183 ASN A CA 1
ATOM 1477 C C . ASN A 1 183 ? 14.642 13.146 -12.808 1.00 82.50 183 ASN A C 1
ATOM 1479 O O . ASN A 1 183 ? 15.265 12.215 -13.322 1.00 82.50 183 ASN A O 1
ATOM 1483 N N . TYR A 1 184 ? 14.104 13.035 -11.589 1.00 92.69 184 TYR A N 1
ATOM 1484 C CA . TYR A 1 184 ? 14.127 11.762 -10.870 1.00 92.69 184 TYR A CA 1
ATOM 1485 C C . TYR A 1 184 ? 13.247 10.716 -11.569 1.00 92.69 184 TYR A C 1
ATOM 1487 O O . TYR A 1 184 ? 12.046 10.907 -11.792 1.00 92.69 184 TYR A O 1
ATOM 1495 N N . CYS A 1 185 ? 13.873 9.596 -11.913 1.00 95.44 185 CYS A N 1
ATOM 1496 C CA . CYS A 1 185 ? 13.251 8.432 -12.521 1.00 95.44 185 CYS A CA 1
ATOM 1497 C C . CYS A 1 185 ? 13.771 7.154 -11.856 1.00 95.44 185 CYS A C 1
ATOM 1499 O O . CYS A 1 185 ? 14.843 7.159 -11.249 1.00 95.44 185 CYS A O 1
ATOM 1501 N N . ILE A 1 186 ? 12.984 6.086 -11.955 1.00 96.50 186 ILE A N 1
ATOM 1502 C CA . ILE A 1 186 ? 13.318 4.760 -11.433 1.00 96.50 186 ILE A CA 1
ATOM 1503 C C . ILE A 1 186 ? 13.203 3.711 -12.541 1.00 96.50 186 ILE A C 1
ATOM 1505 O O . ILE A 1 186 ? 12.330 3.814 -13.411 1.00 96.50 186 ILE A O 1
ATOM 1509 N N . ASP A 1 187 ? 14.072 2.709 -12.487 1.00 96.56 187 ASP A N 1
ATOM 1510 C CA . ASP A 1 187 ? 14.016 1.520 -13.336 1.00 96.56 187 ASP A CA 1
ATOM 1511 C C . ASP A 1 187 ? 13.034 0.470 -12.768 1.00 96.56 187 ASP A C 1
ATOM 1513 O O . ASP A 1 187 ? 12.343 0.700 -11.765 1.00 96.56 187 ASP A O 1
ATOM 1517 N N . GLU A 1 188 ? 12.929 -0.678 -13.432 1.00 97.38 188 GLU A N 1
ATOM 1518 C CA . GLU A 1 188 ? 12.036 -1.774 -13.059 1.00 97.38 188 GLU A CA 1
ATOM 1519 C C . GLU A 1 188 ? 12.395 -2.423 -11.714 1.00 97.38 188 GLU A C 1
ATOM 1521 O O . GLU A 1 188 ? 11.504 -2.893 -10.999 1.00 97.38 188 GLU A O 1
ATOM 1526 N N . HIS A 1 189 ? 13.675 -2.412 -11.332 1.00 97.00 189 HIS A N 1
ATOM 1527 C CA . HIS A 1 189 ? 14.148 -2.988 -10.073 1.00 97.00 189 HIS A CA 1
ATOM 1528 C C . HIS A 1 189 ? 13.758 -2.083 -8.904 1.00 97.00 189 HIS A C 1
ATOM 1530 O O . HIS A 1 189 ? 13.106 -2.525 -7.954 1.00 97.00 189 HIS A O 1
ATOM 1536 N N . LEU A 1 190 ? 14.058 -0.789 -9.024 1.00 96.88 190 LEU A N 1
ATOM 1537 C CA . LEU A 1 190 ? 13.699 0.224 -8.037 1.00 96.88 190 LEU A CA 1
ATOM 1538 C C . LEU A 1 190 ? 12.186 0.380 -7.901 1.00 96.88 190 LEU A C 1
ATOM 1540 O O . LEU A 1 190 ? 11.694 0.668 -6.815 1.00 96.88 190 LEU A O 1
ATOM 1544 N N . PHE A 1 191 ? 11.423 0.155 -8.970 1.00 98.25 191 PHE A N 1
ATOM 1545 C CA . PHE A 1 191 ? 9.967 0.096 -8.888 1.00 98.25 191 PHE A CA 1
ATOM 1546 C C . PHE A 1 191 ? 9.474 -1.028 -7.967 1.00 98.25 191 PHE A C 1
ATOM 1548 O O . PHE A 1 191 ? 8.588 -0.805 -7.141 1.00 98.25 191 PHE A O 1
ATOM 1555 N N . VAL A 1 192 ? 10.049 -2.227 -8.065 1.00 98.12 192 VAL A N 1
ATOM 1556 C CA . VAL A 1 192 ? 9.658 -3.360 -7.213 1.00 98.12 192 VAL A CA 1
ATOM 1557 C C . VAL A 1 192 ? 10.083 -3.132 -5.762 1.00 98.12 192 VAL A C 1
ATOM 1559 O O . VAL A 1 192 ? 9.293 -3.384 -4.850 1.00 98.12 192 VAL A O 1
ATOM 1562 N N . GLU A 1 193 ? 11.279 -2.584 -5.538 1.00 97.56 193 GLU A N 1
ATOM 1563 C CA . GLU A 1 193 ? 11.727 -2.159 -4.206 1.00 97.56 193 GLU A CA 1
ATOM 1564 C C . GLU A 1 193 ? 10.806 -1.086 -3.618 1.00 97.56 193 GLU A C 1
ATOM 1566 O O . GLU A 1 193 ? 10.406 -1.175 -2.458 1.00 97.56 193 GLU A O 1
ATOM 1571 N N . LEU A 1 194 ? 10.382 -0.112 -4.427 1.00 97.75 194 LEU A N 1
ATOM 1572 C CA . LEU A 1 194 ? 9.450 0.935 -4.019 1.00 97.75 194 LEU A CA 1
ATOM 1573 C C . LEU A 1 194 ? 8.111 0.352 -3.552 1.00 97.75 194 LEU A C 1
ATOM 1575 O O . LEU A 1 194 ? 7.577 0.788 -2.531 1.00 97.75 194 LEU A O 1
ATOM 1579 N N . LEU A 1 195 ? 7.575 -0.655 -4.249 1.00 98.19 195 LEU A N 1
ATOM 1580 C CA . LEU A 1 195 ? 6.373 -1.371 -3.807 1.00 98.19 195 LEU A CA 1
ATOM 1581 C C . LEU A 1 195 ? 6.611 -2.135 -2.502 1.00 98.19 195 LEU A C 1
ATOM 1583 O O . LEU A 1 195 ? 5.750 -2.127 -1.618 1.00 98.19 195 LEU A O 1
ATOM 1587 N N . ALA A 1 196 ? 7.781 -2.750 -2.342 1.00 97.62 196 ALA A N 1
ATOM 1588 C CA . ALA A 1 196 ? 8.145 -3.424 -1.105 1.00 97.62 196 ALA A CA 1
ATOM 1589 C C . ALA A 1 196 ? 8.184 -2.435 0.070 1.00 97.62 196 ALA A C 1
ATOM 1591 O O . ALA A 1 196 ? 7.505 -2.668 1.071 1.00 97.62 196 ALA A O 1
ATOM 1592 N N . LEU A 1 197 ? 8.849 -1.284 -0.081 1.00 96.12 197 LEU A N 1
ATOM 1593 C CA . LEU A 1 197 ? 8.844 -0.200 0.910 1.00 96.12 197 LEU A CA 1
ATOM 1594 C C . LEU A 1 197 ? 7.421 0.254 1.240 1.00 96.12 197 LEU A C 1
ATOM 1596 O O . LEU A 1 197 ? 7.073 0.392 2.415 1.00 96.12 197 LEU A O 1
ATOM 1600 N N . CYS A 1 198 ? 6.570 0.407 0.220 1.00 96.62 198 CYS A N 1
ATOM 1601 C CA . CYS A 1 198 ? 5.170 0.755 0.432 1.00 96.62 198 CYS A CA 1
ATOM 1602 C C . CYS A 1 198 ? 4.459 -0.268 1.326 1.00 96.62 198 CYS A C 1
ATOM 1604 O O . CYS A 1 198 ? 3.701 0.108 2.219 1.00 96.62 198 CYS A O 1
ATOM 1606 N N . SER A 1 199 ? 4.709 -1.561 1.106 1.00 96.19 199 SER A N 1
ATOM 1607 C CA . SER A 1 199 ? 4.118 -2.638 1.901 1.00 96.19 199 SER A CA 1
ATOM 1608 C C . SER A 1 199 ? 4.595 -2.636 3.357 1.00 96.19 199 SER A C 1
ATOM 1610 O O . SER A 1 199 ? 3.777 -2.818 4.262 1.00 96.19 199 SER A O 1
ATOM 1612 N N . LEU A 1 200 ? 5.891 -2.393 3.587 1.00 94.56 200 LEU A N 1
ATOM 1613 C CA . LEU A 1 200 ? 6.516 -2.463 4.908 1.00 94.56 200 LEU A CA 1
ATOM 1614 C C . LEU A 1 200 ? 6.106 -1.300 5.812 1.00 94.56 200 LEU A C 1
ATOM 1616 O O . LEU A 1 200 ? 5.940 -1.506 7.017 1.00 94.56 200 LEU A O 1
ATOM 1620 N N . GLU A 1 201 ? 5.875 -0.131 5.212 1.00 92.12 201 GLU A N 1
ATOM 1621 C CA . GLU A 1 201 ? 5.422 1.099 5.870 1.00 92.12 201 GLU A CA 1
ATOM 1622 C C . GLU A 1 201 ? 4.054 0.950 6.552 1.00 92.12 201 GLU A C 1
ATOM 1624 O O . GLU A 1 201 ? 3.744 1.656 7.514 1.00 92.12 201 GLU A O 1
ATOM 1629 N N . VAL A 1 202 ? 3.206 0.034 6.075 1.00 89.69 202 VAL A N 1
ATOM 1630 C CA . VAL A 1 202 ? 1.878 -0.157 6.660 1.00 89.69 202 VAL A CA 1
ATOM 1631 C C . VAL A 1 202 ? 1.971 -0.924 7.972 1.00 89.69 202 VAL A C 1
ATOM 1633 O O . VAL A 1 202 ? 2.547 -2.013 8.066 1.00 89.69 202 VAL A O 1
ATOM 1636 N N . TYR A 1 203 ? 1.372 -0.335 9.004 1.00 86.00 203 TYR A N 1
ATOM 1637 C CA . TYR A 1 203 ? 1.251 -0.928 10.326 1.00 86.00 203 TYR A CA 1
ATOM 1638 C C . TYR A 1 203 ? -0.037 -1.745 10.430 1.00 86.00 203 TYR A C 1
ATOM 1640 O O . TYR A 1 203 ? -1.115 -1.272 10.065 1.00 86.00 203 TYR A O 1
ATOM 1648 N N . TYR A 1 204 ? 0.075 -2.959 10.959 1.00 83.56 204 TYR A N 1
ATOM 1649 C CA . TYR A 1 204 ? -1.044 -3.865 11.162 1.00 83.56 204 TYR A CA 1
ATOM 1650 C C . TYR A 1 204 ? -1.312 -4.028 12.655 1.00 83.56 204 TYR A C 1
ATOM 1652 O O . TYR A 1 204 ? -0.423 -3.909 13.495 1.00 83.56 204 TYR A O 1
ATOM 1660 N N . ILE A 1 205 ? -2.572 -4.289 12.989 1.00 79.69 205 ILE A N 1
ATOM 1661 C CA . ILE A 1 205 ? -2.965 -4.586 14.365 1.00 79.69 205 ILE A CA 1
ATOM 1662 C C . ILE A 1 205 ? -2.481 -6.004 14.697 1.00 79.69 205 ILE A C 1
ATOM 1664 O O . ILE A 1 205 ? -2.772 -6.923 13.937 1.00 79.69 205 ILE A O 1
ATOM 1668 N N . ASP A 1 206 ? -1.767 -6.135 15.820 1.00 72.06 206 ASP A N 1
ATOM 1669 C CA . ASP A 1 206 ? -1.133 -7.354 16.354 1.00 72.06 206 ASP A CA 1
ATOM 1670 C C . ASP A 1 206 ? -1.936 -8.655 16.077 1.00 72.06 206 ASP A C 1
ATOM 1672 O O . ASP A 1 206 ? -3.126 -8.711 16.421 1.00 72.06 206 ASP A O 1
ATOM 1676 N N . PRO A 1 207 ? -1.323 -9.696 15.464 1.00 84.44 207 PRO A N 1
ATOM 1677 C CA . PRO A 1 207 ? 0.095 -9.811 15.100 1.00 84.44 207 PRO A CA 1
ATOM 1678 C C . PRO A 1 207 ? 0.512 -8.969 13.892 1.00 84.44 207 PRO A C 1
ATOM 1680 O O . PRO A 1 207 ? -0.190 -8.890 12.886 1.00 84.44 207 PRO A O 1
ATOM 1683 N N . GLN A 1 208 ? 1.701 -8.369 13.989 1.00 85.25 208 GLN A N 1
ATOM 1684 C CA . GLN A 1 208 ? 2.349 -7.698 12.865 1.00 85.25 208 GLN A CA 1
ATOM 1685 C C . GLN A 1 208 ? 2.829 -8.755 11.852 1.00 85.25 208 GLN A C 1
ATOM 1687 O O . GLN A 1 208 ? 3.649 -9.598 12.225 1.00 85.25 208 GLN A O 1
ATOM 1692 N N . PRO A 1 209 ? 2.380 -8.716 10.582 1.00 91.44 209 PRO A N 1
ATOM 1693 C CA . PRO A 1 209 ? 2.842 -9.656 9.571 1.00 91.44 209 PRO A CA 1
ATOM 1694 C C . PRO A 1 209 ? 4.337 -9.495 9.290 1.00 91.44 209 PRO A C 1
ATOM 1696 O O . PRO A 1 209 ? 4.884 -8.386 9.357 1.00 91.44 209 PRO A O 1
ATOM 1699 N N . SER A 1 210 ? 4.978 -10.601 8.921 1.00 94.06 210 SER A N 1
ATOM 1700 C CA . SER A 1 210 ? 6.355 -10.607 8.427 1.00 94.06 210 SER A CA 1
ATOM 1701 C C . SER A 1 210 ? 6.499 -9.772 7.140 1.00 94.06 210 SER A C 1
ATOM 1703 O O . SER A 1 210 ? 5.518 -9.581 6.415 1.00 94.06 210 SER A O 1
ATOM 1705 N N . PRO A 1 211 ? 7.713 -9.290 6.807 1.00 95.38 211 PRO A N 1
ATOM 1706 C CA . PRO A 1 211 ? 7.978 -8.555 5.565 1.00 95.38 211 PRO A CA 1
ATOM 1707 C C . PRO A 1 211 ? 7.410 -9.225 4.305 1.00 95.38 211 PRO A C 1
ATOM 1709 O O . PRO A 1 211 ? 6.722 -8.581 3.515 1.00 95.38 211 PRO A O 1
ATOM 1712 N N . ILE A 1 212 ? 7.618 -10.537 4.169 1.00 95.50 212 ILE A N 1
ATOM 1713 C CA . ILE A 1 212 ? 7.105 -11.358 3.062 1.00 95.50 212 ILE A CA 1
ATOM 1714 C C . ILE A 1 212 ? 5.577 -11.300 2.991 1.00 95.50 212 ILE A C 1
ATOM 1716 O O . ILE A 1 212 ? 5.013 -11.049 1.928 1.00 95.50 212 ILE A O 1
ATOM 1720 N N . GLU A 1 213 ? 4.896 -11.487 4.123 1.00 93.94 213 GLU A N 1
ATOM 1721 C CA . GLU A 1 213 ? 3.430 -11.459 4.185 1.00 93.94 213 GLU A CA 1
ATOM 1722 C C . GLU A 1 213 ? 2.876 -10.079 3.823 1.00 93.94 213 GLU A C 1
ATOM 1724 O O . GLU A 1 213 ? 1.877 -9.993 3.110 1.00 93.94 213 GLU A O 1
ATOM 1729 N N . LYS A 1 214 ? 3.540 -8.994 4.243 1.00 94.81 214 LYS A N 1
ATOM 1730 C CA . LYS A 1 214 ? 3.145 -7.630 3.863 1.00 94.81 214 LYS A CA 1
ATOM 1731 C C . LYS A 1 214 ? 3.257 -7.391 2.359 1.00 94.81 214 LYS A C 1
ATOM 1733 O O . LYS A 1 214 ? 2.338 -6.818 1.773 1.00 94.81 214 LYS A O 1
ATOM 1738 N N . ILE A 1 215 ? 4.350 -7.837 1.735 1.00 96.19 215 ILE A N 1
ATOM 1739 C CA . ILE A 1 215 ? 4.555 -7.714 0.284 1.00 96.19 215 ILE A CA 1
ATOM 1740 C C . ILE A 1 215 ? 3.485 -8.518 -0.464 1.00 96.19 215 ILE A C 1
ATOM 1742 O O . ILE A 1 215 ? 2.826 -7.980 -1.355 1.00 96.19 215 ILE A O 1
ATOM 1746 N N . ILE A 1 216 ? 3.249 -9.774 -0.067 1.00 94.75 216 ILE A N 1
ATOM 1747 C CA . ILE A 1 216 ? 2.205 -10.627 -0.661 1.00 94.75 216 ILE A CA 1
ATOM 1748 C C . ILE A 1 216 ? 0.826 -9.970 -0.523 1.00 94.75 216 ILE A C 1
ATOM 1750 O O . ILE A 1 216 ? 0.067 -9.930 -1.492 1.00 94.75 216 ILE A O 1
ATOM 1754 N N . TYR A 1 217 ? 0.514 -9.410 0.648 1.00 92.81 217 TYR A N 1
ATOM 1755 C CA . TYR A 1 217 ? -0.756 -8.732 0.890 1.00 92.81 217 TYR A CA 1
ATOM 1756 C C . TYR A 1 217 ? -0.943 -7.508 -0.009 1.00 92.81 217 TYR A C 1
ATOM 1758 O O . TYR A 1 217 ? -2.023 -7.312 -0.568 1.00 92.81 217 TYR A O 1
ATOM 1766 N N . LEU A 1 218 ? 0.104 -6.699 -0.202 1.00 95.62 218 LEU A N 1
ATOM 1767 C CA . LEU A 1 218 ? 0.043 -5.579 -1.137 1.00 95.62 218 LEU A CA 1
ATOM 1768 C C . LEU A 1 218 ? -0.257 -6.070 -2.563 1.00 95.62 218 LEU A C 1
ATOM 1770 O O . LEU A 1 218 ? -1.166 -5.546 -3.204 1.00 95.62 218 LEU A O 1
ATOM 1774 N N . VAL A 1 219 ? 0.435 -7.108 -3.041 1.00 96.06 219 VAL A N 1
ATOM 1775 C CA . VAL A 1 219 ? 0.203 -7.668 -4.386 1.00 96.06 219 VAL A CA 1
ATOM 1776 C C . VAL A 1 219 ? -1.214 -8.234 -4.528 1.00 96.06 219 VAL A C 1
ATOM 1778 O O . VAL A 1 219 ? -1.865 -8.043 -5.559 1.00 96.06 219 VAL A O 1
ATOM 1781 N N . GLU A 1 220 ? -1.749 -8.874 -3.490 1.00 92.94 220 GLU A N 1
ATOM 1782 C CA . GLU A 1 220 ? -3.142 -9.326 -3.478 1.00 92.94 220 GLU A CA 1
ATOM 1783 C C . GLU A 1 220 ? -4.110 -8.145 -3.611 1.00 92.94 220 GLU A C 1
ATOM 1785 O O . GLU A 1 220 ? -5.023 -8.179 -4.441 1.00 92.94 220 GLU A O 1
ATOM 1790 N N . LYS A 1 221 ? -3.897 -7.069 -2.846 1.00 93.06 221 LYS A N 1
ATOM 1791 C CA . LYS A 1 221 ? -4.718 -5.856 -2.949 1.00 93.06 221 LYS A CA 1
ATOM 1792 C C . LYS A 1 221 ? -4.671 -5.247 -4.338 1.00 93.06 221 LYS A C 1
ATOM 1794 O O . LYS A 1 221 ? -5.718 -4.904 -4.884 1.00 93.06 221 LYS A O 1
ATOM 1799 N N . MET A 1 222 ? -3.488 -5.195 -4.936 1.00 95.44 222 MET A N 1
ATOM 1800 C CA . MET A 1 222 ? -3.307 -4.737 -6.309 1.00 95.44 222 MET A CA 1
ATOM 1801 C C . MET A 1 222 ? -4.066 -5.623 -7.306 1.00 95.44 222 MET A C 1
ATOM 1803 O O . MET A 1 222 ? -4.688 -5.104 -8.231 1.00 95.44 222 MET A O 1
ATOM 1807 N N . THR A 1 223 ? -4.100 -6.940 -7.090 1.00 93.44 223 THR A N 1
ATOM 1808 C CA . THR A 1 223 ? -4.870 -7.889 -7.920 1.00 93.44 223 THR A CA 1
ATOM 1809 C C . THR A 1 223 ? -6.378 -7.623 -7.845 1.00 93.44 223 THR A C 1
ATOM 1811 O O . THR A 1 223 ? -7.088 -7.750 -8.839 1.00 93.44 223 THR A O 1
ATOM 1814 N N . GLN A 1 224 ? -6.873 -7.233 -6.666 1.00 91.00 224 GLN A N 1
ATOM 1815 C CA . GLN A 1 224 ? -8.291 -6.943 -6.407 1.00 91.00 224 GLN A CA 1
ATOM 1816 C C . GLN A 1 224 ? -8.713 -5.521 -6.816 1.00 91.00 224 GLN A C 1
ATOM 1818 O O . GLN A 1 224 ? -9.894 -5.180 -6.729 1.00 91.00 224 GLN A O 1
ATOM 1823 N N . SER A 1 225 ? -7.762 -4.683 -7.225 1.00 94.50 225 SER A N 1
ATOM 1824 C CA . SER A 1 225 ? -8.004 -3.291 -7.603 1.00 94.50 225 SER A CA 1
ATOM 1825 C C . SER A 1 225 ? -8.595 -3.152 -9.016 1.00 94.50 225 SER A C 1
ATOM 1827 O O . SER A 1 225 ? -8.766 -4.119 -9.760 1.00 94.50 225 SER A O 1
ATOM 1829 N N . SER A 1 226 ? -8.875 -1.912 -9.423 1.00 93.94 226 SER A N 1
ATOM 1830 C CA . SER A 1 226 ? -9.239 -1.576 -10.805 1.00 93.94 226 SER A CA 1
ATOM 1831 C C . SER A 1 226 ? -8.075 -1.666 -11.796 1.00 93.94 226 SER A C 1
ATOM 1833 O O . SER A 1 226 ? -8.319 -1.772 -13.000 1.00 93.94 226 SER A O 1
ATOM 1835 N N . GLY A 1 227 ? -6.827 -1.634 -11.322 1.00 95.00 227 GLY A N 1
ATOM 1836 C CA . GLY A 1 227 ? -5.617 -1.526 -12.139 1.00 95.00 227 GLY A CA 1
ATOM 1837 C C . GLY A 1 227 ? -5.524 -2.578 -13.247 1.00 95.00 227 GLY A C 1
ATOM 1838 O O . GLY A 1 227 ? -5.417 -2.205 -14.419 1.00 95.00 227 GLY A O 1
ATOM 1839 N N . PRO A 1 228 ? -5.686 -3.884 -12.947 1.00 93.94 228 PRO A N 1
ATOM 1840 C CA . PRO A 1 228 ? -5.674 -4.927 -13.971 1.00 93.94 228 PRO A CA 1
ATOM 1841 C C . PRO A 1 228 ? -6.741 -4.731 -15.061 1.00 93.94 228 PRO A C 1
ATOM 1843 O O . PRO A 1 228 ? -6.510 -5.056 -16.227 1.00 93.94 228 PRO A O 1
ATOM 1846 N N . ALA A 1 229 ? -7.919 -4.205 -14.710 1.00 91.50 229 ALA A N 1
ATOM 1847 C CA . ALA A 1 229 ? -8.996 -3.946 -15.666 1.00 91.50 229 ALA A CA 1
ATOM 1848 C C . ALA A 1 229 ? -8.725 -2.704 -16.535 1.00 91.50 229 ALA A C 1
ATOM 1850 O O . ALA A 1 229 ? -8.953 -2.749 -17.747 1.00 91.50 229 ALA A O 1
ATOM 1851 N N . ILE A 1 230 ? -8.200 -1.631 -15.935 1.00 93.69 230 ILE A N 1
ATOM 1852 C CA . ILE A 1 230 ? -7.807 -0.401 -16.639 1.00 93.69 230 ILE A CA 1
ATOM 1853 C C . ILE A 1 230 ? -6.716 -0.715 -17.668 1.00 93.69 230 ILE A C 1
ATOM 1855 O O . ILE A 1 230 ? -6.877 -0.396 -18.846 1.00 93.69 2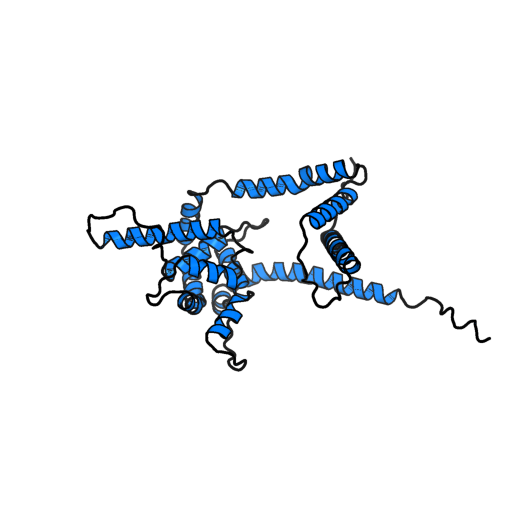30 ILE A O 1
ATOM 1859 N N . PHE A 1 231 ? -5.668 -1.429 -17.252 1.00 93.69 231 PHE A N 1
ATOM 1860 C CA . PHE A 1 231 ? -4.565 -1.845 -18.119 1.00 93.69 231 PHE A CA 1
ATOM 1861 C C . PHE A 1 231 ? -5.043 -2.642 -19.345 1.00 93.69 231 PHE A C 1
ATOM 1863 O O . PHE A 1 231 ? -4.662 -2.342 -20.477 1.00 93.69 231 PHE A O 1
ATOM 1870 N N . ARG A 1 232 ? -5.939 -3.624 -19.152 1.00 90.44 232 ARG A N 1
ATOM 1871 C CA . ARG A 1 232 ? -6.495 -4.423 -20.265 1.00 90.44 232 ARG A CA 1
ATOM 1872 C C . ARG A 1 232 ? -7.252 -3.569 -21.277 1.00 90.44 232 ARG A C 1
ATOM 1874 O O . ARG A 1 232 ? -7.049 -3.729 -22.481 1.00 90.44 232 ARG A O 1
ATOM 1881 N N . THR A 1 233 ? -8.096 -2.667 -20.779 1.00 91.31 233 THR A N 1
ATOM 1882 C CA . THR A 1 233 ? -8.881 -1.747 -21.613 1.00 91.31 233 THR A CA 1
ATOM 1883 C C . THR A 1 233 ? -7.959 -0.845 -22.436 1.00 91.31 233 THR A C 1
ATOM 1885 O O . THR A 1 233 ? -8.164 -0.680 -23.636 1.00 91.31 233 THR A O 1
ATOM 1888 N N . GLN A 1 234 ? -6.901 -0.308 -21.821 1.00 91.75 234 GLN A N 1
ATOM 1889 C CA . GLN A 1 234 ? -5.952 0.583 -22.495 1.00 91.75 234 GLN A CA 1
ATOM 1890 C C . GLN A 1 234 ? -5.108 -0.130 -23.563 1.00 91.75 234 GLN A C 1
ATOM 1892 O O . GLN A 1 234 ? -4.838 0.464 -24.602 1.00 91.75 234 GLN A O 1
ATOM 1897 N N . LYS A 1 235 ? -4.768 -1.417 -23.384 1.00 88.88 235 LYS A N 1
ATOM 1898 C CA . LYS A 1 235 ? -4.104 -2.226 -24.430 1.00 88.88 235 LYS A CA 1
ATOM 1899 C C . LYS A 1 235 ? -5.049 -2.711 -25.545 1.00 88.88 235 LYS A C 1
ATOM 1901 O O . LYS A 1 235 ? -4.656 -3.548 -26.353 1.00 88.88 235 LYS A O 1
ATOM 1906 N N . GLY A 1 236 ? -6.298 -2.236 -25.593 1.00 87.06 236 GLY A N 1
ATOM 1907 C CA . GLY A 1 236 ? -7.270 -2.608 -26.630 1.00 87.06 236 GLY A CA 1
ATOM 1908 C C . GLY A 1 236 ? -7.737 -4.066 -26.560 1.00 87.06 236 GLY A C 1
ATOM 1909 O O . GLY A 1 236 ? -8.393 -4.558 -27.479 1.00 87.06 236 GLY A O 1
ATOM 1910 N N . ARG A 1 237 ? -7.434 -4.777 -25.466 1.00 78.81 237 ARG A N 1
ATOM 1911 C CA . ARG A 1 237 ? -7.870 -6.159 -25.239 1.00 78.81 237 ARG A CA 1
ATOM 1912 C C . ARG A 1 237 ? -9.281 -6.151 -24.652 1.00 78.81 237 ARG A C 1
ATOM 1914 O O . ARG A 1 237 ? -9.492 -6.484 -23.491 1.00 78.81 237 ARG A O 1
ATOM 1921 N N . ASN A 1 238 ? -10.256 -5.775 -25.477 1.00 69.94 238 ASN A N 1
ATOM 1922 C CA . ASN A 1 238 ? -11.678 -5.749 -25.105 1.00 69.94 238 ASN A CA 1
ATOM 1923 C C . ASN A 1 238 ? -12.356 -7.133 -25.190 1.00 69.94 238 ASN A C 1
ATOM 1925 O O . ASN A 1 238 ? -13.559 -7.257 -24.970 1.00 69.94 238 ASN A O 1
ATOM 1929 N N . GLY A 1 239 ? -11.604 -8.185 -25.524 1.00 61.06 239 GLY A N 1
ATOM 1930 C CA . GLY A 1 239 ? -12.136 -9.532 -25.692 1.00 61.06 239 GLY A CA 1
ATOM 1931 C C . GLY A 1 239 ? -12.106 -10.334 -24.396 1.00 61.06 239 GLY A C 1
ATOM 1932 O O . GLY A 1 239 ? -11.038 -10.733 -23.943 1.00 61.06 239 GLY A O 1
ATOM 1933 N N . ALA A 1 240 ? -13.281 -10.688 -23.874 1.00 56.94 240 ALA A N 1
ATOM 1934 C CA . ALA A 1 240 ? -13.475 -11.666 -22.796 1.00 56.94 240 ALA A CA 1
ATOM 1935 C C . ALA A 1 240 ? -13.019 -13.109 -23.148 1.00 56.94 240 ALA A C 1
ATOM 1937 O O . ALA A 1 240 ? -13.318 -14.044 -22.414 1.00 56.94 240 ALA A O 1
ATOM 1938 N N . GLY A 1 241 ? -12.340 -13.305 -24.285 1.00 55.00 241 GLY A N 1
ATOM 1939 C CA . GLY A 1 241 ? -12.048 -14.617 -24.869 1.00 55.00 241 GLY A CA 1
ATOM 1940 C C . GLY A 1 241 ? -10.664 -15.188 -24.565 1.00 55.00 241 GLY A C 1
ATOM 1941 O O . GLY A 1 241 ? -10.442 -16.367 -24.812 1.00 55.00 241 GLY A O 1
ATOM 1942 N N . SER A 1 242 ? -9.736 -14.399 -24.021 1.00 54.06 242 SER A N 1
ATOM 1943 C CA . SER A 1 242 ? -8.445 -14.923 -23.570 1.00 54.06 242 SER A CA 1
ATOM 1944 C C . SER A 1 242 ? -8.511 -15.126 -22.064 1.00 54.06 242 SER A C 1
ATOM 1946 O O . SER A 1 242 ? -8.498 -14.164 -21.299 1.00 54.06 242 SER A O 1
ATOM 1948 N N . GLY A 1 243 ? -8.599 -16.385 -21.637 1.00 55.84 243 GLY A N 1
ATOM 1949 C CA . GLY A 1 243 ? -8.487 -16.805 -20.239 1.00 55.84 243 GLY A CA 1
ATOM 1950 C C . GLY A 1 243 ? -7.098 -16.573 -19.632 1.00 55.84 243 GLY A C 1
ATOM 1951 O O . GLY A 1 243 ? -6.703 -17.328 -18.747 1.00 55.84 243 GLY A O 1
ATOM 1952 N N . GLU A 1 244 ? -6.349 -15.566 -20.098 1.00 61.03 244 GLU A N 1
ATOM 1953 C CA . GLU A 1 244 ? -5.157 -15.056 -19.428 1.00 61.03 244 GLU A CA 1
ATOM 1954 C C . GLU A 1 244 ? -5.579 -14.561 -18.042 1.00 61.03 244 GLU A C 1
ATOM 1956 O O . GLU A 1 244 ? -6.122 -13.469 -17.843 1.00 61.03 244 GLU A O 1
ATOM 1961 N N . CYS A 1 245 ? -5.402 -15.453 -17.073 1.00 58.47 245 CYS A N 1
ATOM 1962 C CA . CYS A 1 245 ? -5.643 -15.188 -15.677 1.00 58.47 245 CYS A CA 1
ATOM 1963 C C . CYS A 1 245 ? -4.593 -14.164 -15.236 1.00 58.47 245 CYS A C 1
ATOM 1965 O O . CYS A 1 245 ? -3.444 -14.521 -14.991 1.00 58.47 245 CYS A O 1
ATOM 1967 N N . ASN A 1 246 ? -4.982 -12.891 -15.135 1.00 67.44 246 ASN A N 1
ATOM 1968 C CA . ASN A 1 246 ? -4.188 -11.842 -14.483 1.00 67.44 246 ASN A CA 1
ATOM 1969 C C . ASN A 1 246 ? -4.155 -12.060 -12.958 1.00 67.44 246 ASN A C 1
ATOM 1971 O O . ASN A 1 246 ? -4.381 -11.132 -12.183 1.00 67.44 246 ASN A O 1
ATOM 1975 N N . ASP A 1 247 ? -3.961 -13.302 -12.519 1.00 81.75 247 ASP A N 1
ATOM 1976 C CA . ASP A 1 247 ? -3.766 -13.619 -11.117 1.00 81.75 247 ASP A CA 1
ATOM 1977 C C . ASP A 1 247 ? -2.291 -13.384 -10.799 1.00 81.75 247 ASP A C 1
ATOM 1979 O O . ASP A 1 247 ? -1.451 -14.261 -11.014 1.00 81.75 247 ASP A O 1
ATOM 1983 N N . PHE A 1 248 ? -1.970 -12.195 -10.272 1.00 83.88 248 PHE A N 1
ATOM 1984 C CA . PHE A 1 248 ? -0.614 -11.883 -9.795 1.00 83.88 248 PHE A CA 1
ATOM 1985 C C . PHE A 1 248 ? -0.134 -12.902 -8.763 1.00 83.88 248 PHE A C 1
ATOM 1987 O O . PHE A 1 248 ? 1.060 -13.089 -8.538 1.00 83.88 248 PHE A O 1
ATOM 1994 N N . LEU A 1 249 ? -1.084 -13.580 -8.126 1.00 87.94 249 LEU A N 1
ATOM 1995 C CA . LEU A 1 249 ? -0.831 -14.491 -7.040 1.00 87.94 249 LEU A CA 1
ATOM 1996 C C . LEU A 1 249 ? -0.523 -15.894 -7.542 1.00 87.94 249 LEU A C 1
ATOM 1998 O O . LEU A 1 249 ? -0.135 -16.709 -6.720 1.00 87.94 249 LEU A O 1
ATOM 2002 N N . LEU A 1 250 ? -0.647 -16.210 -8.838 1.00 89.06 250 LEU A N 1
ATOM 2003 C CA . LEU A 1 250 ? -0.374 -17.566 -9.323 1.00 89.06 250 LEU A CA 1
ATOM 2004 C C . LEU A 1 250 ? 1.059 -17.993 -8.978 1.00 89.06 250 LEU A C 1
ATOM 2006 O O . LEU A 1 250 ? 1.268 -19.010 -8.319 1.00 89.06 250 LEU A O 1
ATOM 2010 N N . HIS A 1 251 ? 2.048 -17.184 -9.359 1.00 88.06 251 HIS A N 1
ATOM 2011 C CA . HIS A 1 251 ? 3.445 -17.480 -9.048 1.00 88.06 251 HIS A CA 1
ATOM 2012 C C . HIS A 1 251 ? 3.741 -17.367 -7.550 1.00 88.06 251 HIS A C 1
ATOM 2014 O O . HIS A 1 251 ? 4.528 -18.153 -7.028 1.00 88.06 251 HIS A O 1
ATOM 2020 N N . LEU A 1 252 ? 3.085 -16.449 -6.837 1.00 88.19 252 LEU A N 1
ATOM 2021 C CA . LEU A 1 252 ? 3.265 -16.300 -5.392 1.00 88.19 252 LEU A CA 1
ATOM 2022 C C . LEU A 1 252 ? 2.726 -17.507 -4.613 1.00 88.19 252 LEU A C 1
ATOM 2024 O O . LEU A 1 252 ? 3.424 -18.029 -3.751 1.00 88.19 252 LEU A O 1
ATOM 2028 N N . LYS A 1 253 ? 1.537 -18.008 -4.958 1.00 90.31 253 LYS A N 1
ATOM 2029 C CA . LYS A 1 253 ? 0.913 -19.198 -4.355 1.00 90.31 253 LYS A CA 1
ATOM 2030 C C . LYS A 1 253 ? 1.740 -20.458 -4.596 1.00 90.31 253 LYS A C 1
ATOM 2032 O O . LYS A 1 253 ? 1.821 -21.303 -3.713 1.00 90.31 253 LYS A O 1
ATOM 2037 N N . LEU A 1 254 ? 2.363 -20.574 -5.772 1.00 90.06 254 LEU A N 1
ATOM 2038 C CA . LEU A 1 254 ? 3.229 -21.709 -6.102 1.00 90.06 254 LEU A CA 1
ATOM 2039 C C . LEU A 1 254 ? 4.532 -21.712 -5.291 1.00 90.06 254 LEU A C 1
ATOM 2041 O O . LEU A 1 254 ? 4.993 -22.782 -4.906 1.00 90.06 254 LEU A O 1
ATOM 2045 N N . ASN A 1 255 ? 5.117 -20.541 -5.024 1.00 90.19 255 ASN A N 1
ATOM 2046 C CA . ASN A 1 255 ? 6.403 -20.438 -4.321 1.00 90.19 255 ASN A CA 1
ATOM 2047 C C . ASN A 1 255 ? 6.257 -20.292 -2.795 1.00 90.19 255 ASN A C 1
ATOM 2049 O O . ASN A 1 255 ? 7.149 -20.702 -2.060 1.00 90.19 255 ASN A O 1
ATOM 2053 N N . TYR A 1 256 ? 5.130 -19.765 -2.304 1.00 90.44 256 TYR A N 1
ATOM 2054 C CA . TYR A 1 256 ? 4.875 -19.531 -0.875 1.00 90.44 256 TYR A CA 1
ATOM 2055 C C . TYR A 1 256 ? 3.525 -20.110 -0.402 1.00 90.44 256 TYR A C 1
ATOM 2057 O O . TYR A 1 256 ? 2.718 -19.383 0.187 1.00 90.44 256 TYR A O 1
ATOM 2065 N N . PRO A 1 257 ? 3.250 -21.414 -0.608 1.00 90.25 257 PRO A N 1
ATOM 2066 C CA . PRO A 1 257 ? 1.950 -22.002 -0.274 1.00 90.25 257 PRO A CA 1
ATOM 2067 C C . PRO A 1 257 ? 1.627 -21.904 1.225 1.00 90.25 257 PRO A C 1
ATOM 2069 O O . PRO A 1 257 ? 0.526 -21.514 1.604 1.00 90.25 257 PRO A O 1
ATOM 2072 N N . SER A 1 258 ? 2.614 -22.153 2.093 1.00 90.69 258 SER A N 1
ATOM 2073 C CA . SER A 1 258 ? 2.431 -22.139 3.551 1.00 90.69 258 SER A CA 1
ATOM 2074 C C . SER A 1 258 ? 2.076 -20.759 4.109 1.00 90.69 258 SER A C 1
ATOM 2076 O O . SER A 1 258 ? 1.267 -20.665 5.029 1.00 90.69 258 SER A O 1
ATOM 2078 N N . LYS A 1 259 ? 2.651 -19.693 3.539 1.00 85.25 259 LYS A N 1
ATOM 2079 C CA . LYS A 1 259 ? 2.364 -18.299 3.918 1.00 85.25 259 LYS A CA 1
ATOM 2080 C C . LYS A 1 259 ? 0.967 -17.872 3.479 1.00 85.25 259 LYS A C 1
ATOM 2082 O O . LYS A 1 259 ? 0.334 -17.049 4.135 1.00 85.25 259 LYS A O 1
ATOM 2087 N N . TYR A 1 260 ? 0.484 -18.446 2.380 1.00 79.75 260 TYR A N 1
ATOM 2088 C CA . TYR A 1 260 ? -0.876 -18.232 1.915 1.00 79.75 260 TYR A CA 1
ATOM 2089 C C . TYR A 1 260 ? -1.865 -18.933 2.868 1.00 79.75 260 TYR A C 1
ATOM 2091 O O . TYR A 1 260 ? -2.742 -18.298 3.453 1.00 79.75 260 TYR A O 1
ATOM 2099 N N . ASP A 1 261 ? -1.685 -20.225 3.130 1.00 81.19 261 ASP A N 1
ATOM 2100 C CA . ASP A 1 261 ? -2.650 -20.996 3.921 1.00 81.19 261 ASP A CA 1
ATOM 2101 C C . ASP A 1 261 ? -2.777 -20.518 5.377 1.00 81.19 261 ASP A C 1
ATOM 2103 O O . ASP A 1 261 ? -3.894 -20.427 5.903 1.00 81.19 261 ASP A O 1
ATOM 2107 N N . SER A 1 262 ? -1.666 -20.156 6.032 1.00 74.44 262 SER A N 1
ATOM 2108 C CA . SER A 1 262 ? -1.696 -19.651 7.412 1.00 74.44 262 SER A CA 1
ATOM 2109 C C . SER A 1 262 ? -2.479 -18.344 7.522 1.00 74.44 262 SER A C 1
ATOM 2111 O O . SER A 1 262 ? -3.326 -18.196 8.398 1.00 74.44 262 SER A O 1
ATOM 2113 N N . TYR A 1 263 ? -2.251 -17.415 6.598 1.00 66.38 263 TYR A N 1
ATOM 2114 C CA . TYR A 1 263 ? -2.832 -16.080 6.659 1.00 66.38 263 TYR A CA 1
ATOM 2115 C C . TYR A 1 263 ? -4.301 -16.057 6.206 1.00 66.38 263 TYR A C 1
ATOM 2117 O O . TYR A 1 263 ? -5.170 -15.454 6.848 1.00 66.38 263 TYR A O 1
ATOM 2125 N N . PHE A 1 264 ? -4.621 -16.759 5.115 1.00 65.69 264 PHE A N 1
ATOM 2126 C CA . PHE A 1 264 ? -5.974 -16.75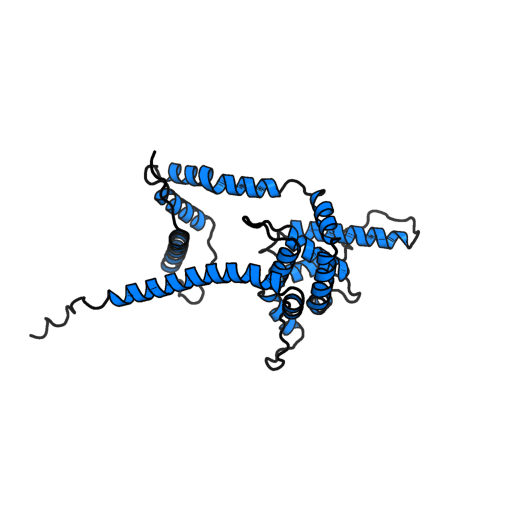2 4.556 1.00 65.69 264 PHE A CA 1
ATOM 2127 C C . PHE A 1 264 ? -6.948 -17.631 5.324 1.00 65.69 264 PHE A C 1
ATOM 2129 O O . PHE A 1 264 ? -8.141 -17.312 5.361 1.00 65.69 264 PHE A O 1
ATOM 2136 N N . SER A 1 265 ? -6.486 -18.701 5.975 1.00 61.00 265 SER A N 1
ATOM 2137 C CA . SER A 1 265 ? -7.368 -19.506 6.823 1.00 61.00 265 SER A CA 1
ATOM 2138 C C . SER A 1 265 ? -7.936 -18.688 7.991 1.00 61.00 265 SER A C 1
ATOM 2140 O O . SER A 1 265 ? -9.108 -18.851 8.333 1.00 61.00 265 SER A O 1
ATOM 2142 N N . ASP A 1 266 ? -7.189 -17.722 8.526 1.00 60.38 266 ASP A N 1
ATOM 2143 C CA . ASP A 1 266 ? -7.658 -16.862 9.616 1.00 60.38 266 ASP A CA 1
ATOM 2144 C C . ASP A 1 266 ? -8.574 -15.724 9.141 1.00 60.38 266 ASP A C 1
ATOM 2146 O O . ASP A 1 266 ? -9.600 -15.437 9.773 1.00 60.38 266 ASP A O 1
ATOM 2150 N N . LEU A 1 267 ? -8.288 -15.121 7.982 1.00 56.31 267 LEU A N 1
ATOM 2151 C CA . LEU A 1 267 ? -9.172 -14.122 7.365 1.00 56.31 267 LEU A CA 1
ATOM 2152 C C . LEU A 1 267 ? -10.507 -14.726 6.908 1.00 56.31 267 LEU A C 1
ATOM 2154 O O . LEU A 1 267 ? -11.567 -14.116 7.087 1.00 56.31 267 LEU A O 1
ATOM 2158 N N . THR A 1 268 ? -10.480 -15.934 6.341 1.00 49.59 268 THR A N 1
ATOM 2159 C CA . THR A 1 268 ? -11.692 -16.638 5.896 1.00 49.59 268 THR A CA 1
ATOM 2160 C C . THR A 1 268 ? -12.503 -17.180 7.068 1.00 49.59 268 THR A C 1
ATOM 2162 O O . THR A 1 268 ? -13.730 -17.084 7.025 1.00 49.59 268 THR A O 1
ATOM 2165 N N . LYS A 1 269 ? -11.873 -17.641 8.161 1.00 56.06 269 LYS A N 1
ATOM 2166 C CA . LYS A 1 269 ? -12.583 -17.970 9.412 1.00 56.06 269 LYS A CA 1
ATOM 2167 C C . LYS A 1 269 ? -13.307 -16.755 9.993 1.00 56.06 269 LYS A C 1
ATOM 2169 O O . LYS A 1 269 ? -14.477 -16.884 10.353 1.00 56.06 269 LYS A O 1
ATOM 2174 N N . LYS A 1 270 ? -12.668 -15.575 10.030 1.00 52.47 270 LYS A N 1
ATOM 2175 C CA . LYS A 1 270 ? -13.303 -14.328 10.505 1.00 52.47 270 LYS A CA 1
ATOM 2176 C C . LYS A 1 270 ? -14.458 -13.871 9.606 1.00 52.47 270 LYS A C 1
ATOM 2178 O O . LYS A 1 270 ? -15.521 -13.524 10.109 1.00 52.47 270 LYS A O 1
ATOM 2183 N N . ARG A 1 271 ? -14.314 -13.942 8.277 1.00 44.31 271 ARG A N 1
ATOM 2184 C CA . ARG A 1 271 ? -15.414 -13.603 7.348 1.00 44.31 271 ARG A CA 1
ATOM 2185 C C . ARG A 1 271 ? -16.538 -14.645 7.336 1.00 44.31 271 ARG A C 1
ATOM 2187 O O . ARG A 1 271 ? -17.706 -14.290 7.165 1.00 44.31 271 ARG A O 1
ATOM 2194 N N . GLY A 1 272 ? -16.211 -15.923 7.514 1.00 41.59 272 GLY A N 1
ATOM 2195 C CA . GLY A 1 272 ? -17.164 -17.034 7.527 1.00 41.59 272 GLY A CA 1
ATOM 2196 C C . GLY A 1 272 ? -18.046 -17.058 8.777 1.00 41.59 272 GLY A C 1
ATOM 2197 O O . GLY A 1 272 ? -19.246 -17.321 8.668 1.00 41.59 272 GLY A O 1
ATOM 2198 N N . SER A 1 273 ? -17.494 -16.721 9.947 1.00 45.69 273 SER A N 1
ATOM 2199 C CA . SER A 1 273 ? -18.266 -16.581 11.190 1.00 45.69 273 SER A CA 1
ATOM 2200 C C . SER A 1 273 ? -19.209 -15.370 11.153 1.00 45.69 273 SER A C 1
ATOM 2202 O O . SER A 1 273 ? -20.365 -15.479 11.563 1.00 45.69 273 SER A O 1
ATOM 2204 N N . GLU A 1 274 ? -18.782 -14.249 10.564 1.00 47.50 274 GLU A N 1
ATOM 2205 C CA . GLU A 1 274 ? -19.633 -13.064 10.376 1.00 47.50 274 GLU A CA 1
ATOM 2206 C C . GLU A 1 274 ? -20.737 -13.268 9.325 1.00 47.50 274 GLU A C 1
ATOM 2208 O O . GLU A 1 274 ? -21.848 -12.753 9.469 1.00 47.50 274 GLU A O 1
ATOM 2213 N N . SER A 1 275 ? -20.468 -14.044 8.273 1.00 41.00 275 SER A N 1
ATOM 2214 C CA . SER A 1 275 ? -21.450 -14.307 7.210 1.00 41.00 275 SER A CA 1
ATOM 2215 C C . SER A 1 275 ? -22.520 -15.319 7.642 1.00 41.00 275 SER A C 1
ATOM 2217 O O . SER A 1 275 ? -23.694 -15.175 7.282 1.00 41.00 275 SER A O 1
ATOM 2219 N N . ARG A 1 276 ? -22.156 -16.313 8.469 1.00 44.09 276 ARG A N 1
ATOM 2220 C CA . ARG A 1 276 ? -23.125 -17.264 9.043 1.00 44.09 276 ARG A CA 1
ATOM 2221 C C . ARG A 1 276 ? -24.058 -16.594 10.052 1.00 44.09 276 ARG A C 1
ATOM 2223 O O . ARG A 1 276 ? -25.264 -16.821 9.967 1.00 44.09 276 ARG A O 1
ATOM 2230 N N . SER A 1 277 ? -23.559 -15.678 10.891 1.00 51.12 277 SER A N 1
ATOM 2231 C CA . SER A 1 277 ? -24.423 -14.950 11.839 1.00 51.12 277 SER A CA 1
ATOM 2232 C C . SER A 1 277 ? -25.446 -14.055 11.127 1.00 51.12 277 SER A C 1
ATOM 2234 O O . SER A 1 277 ? -26.621 -14.032 11.495 1.00 51.12 277 SER A O 1
ATOM 2236 N N . LYS A 1 278 ? -25.056 -13.388 10.030 1.00 46.00 278 LYS A N 1
ATOM 2237 C CA . LYS A 1 278 ? -25.982 -12.579 9.216 1.00 46.00 278 LYS A CA 1
ATOM 2238 C C . LYS A 1 278 ? -27.088 -13.425 8.576 1.00 46.00 278 LYS A C 1
ATOM 2240 O O . LYS A 1 278 ? -28.230 -12.975 8.511 1.00 46.00 278 LYS A O 1
ATOM 2245 N N . THR A 1 279 ? -26.782 -14.651 8.156 1.00 45.78 279 THR A N 1
ATOM 2246 C CA . THR A 1 279 ? -27.758 -15.537 7.497 1.00 45.78 279 THR A CA 1
ATOM 2247 C C . THR A 1 279 ? -28.750 -16.144 8.499 1.00 45.78 279 THR A C 1
ATOM 2249 O O . THR A 1 279 ? -29.948 -16.201 8.218 1.00 45.78 279 THR A O 1
ATOM 2252 N N . GLU A 1 280 ? -28.299 -16.512 9.702 1.00 51.91 280 GLU A N 1
ATOM 2253 C CA . GLU A 1 280 ? -29.182 -17.011 10.769 1.00 51.91 280 GLU A CA 1
ATOM 2254 C C . GLU A 1 280 ? -30.096 -15.916 11.341 1.00 51.91 280 GLU A C 1
ATOM 2256 O O . GLU A 1 280 ? -31.280 -16.162 11.572 1.00 51.91 280 GLU A O 1
ATOM 2261 N N . ILE A 1 281 ? -29.609 -14.674 11.468 1.00 53.44 281 ILE A N 1
ATOM 2262 C CA . ILE A 1 281 ? -30.427 -13.534 11.921 1.00 53.44 281 ILE A CA 1
ATOM 2263 C C . ILE A 1 281 ? -31.538 -13.196 10.913 1.00 53.44 281 ILE A C 1
ATOM 2265 O O . ILE A 1 281 ? -32.640 -12.808 11.314 1.00 53.44 281 ILE A O 1
ATOM 2269 N N . VAL A 1 282 ? -31.287 -13.347 9.608 1.00 52.50 282 VAL A N 1
ATOM 2270 C CA . VAL A 1 282 ? -32.315 -13.137 8.574 1.00 52.50 282 VAL A CA 1
ATOM 2271 C C . VAL A 1 282 ? -33.367 -14.251 8.616 1.00 52.50 282 VAL A C 1
ATOM 2273 O O . VAL A 1 282 ? -34.557 -13.947 8.542 1.00 52.50 282 VAL A O 1
ATOM 2276 N N . ARG A 1 283 ? -32.963 -15.511 8.840 1.00 48.88 283 ARG A N 1
ATOM 2277 C CA . ARG A 1 283 ? -33.883 -16.659 8.966 1.00 48.88 283 ARG A CA 1
ATOM 2278 C C . ARG A 1 283 ? -34.748 -16.605 10.233 1.00 48.88 283 ARG A C 1
ATOM 2280 O O . ARG A 1 283 ? -35.925 -16.950 10.188 1.00 48.88 283 ARG A O 1
ATOM 2287 N N . ALA A 1 284 ? -34.206 -16.111 11.347 1.00 54.59 284 ALA A N 1
ATOM 2288 C CA . ALA A 1 284 ? -34.960 -15.941 12.591 1.00 54.59 284 ALA A CA 1
ATOM 2289 C C . ALA A 1 284 ? -35.997 -14.801 12.518 1.00 54.59 284 ALA A C 1
ATOM 2291 O O . ALA A 1 284 ? -37.017 -14.843 13.206 1.00 54.59 284 ALA A O 1
ATOM 2292 N N . LYS A 1 285 ? -35.774 -13.786 11.671 1.00 53.66 285 LYS A N 1
ATOM 2293 C CA . LYS A 1 285 ? -36.714 -12.666 11.486 1.00 53.66 285 LYS A CA 1
ATOM 2294 C C . LYS A 1 285 ? -37.863 -12.980 10.530 1.00 53.66 285 LYS A C 1
ATOM 2296 O O . LYS A 1 285 ? -38.939 -12.414 10.700 1.00 53.66 285 LYS A O 1
ATOM 2301 N N . THR A 1 286 ? -37.678 -13.877 9.564 1.00 51.41 286 THR A N 1
ATOM 2302 C CA . THR A 1 286 ? -38.768 -14.315 8.676 1.00 51.41 286 THR A CA 1
ATOM 2303 C C . THR A 1 286 ? -39.725 -15.302 9.344 1.00 51.41 286 THR A C 1
ATOM 2305 O O . THR A 1 286 ? -40.883 -15.359 8.952 1.00 51.41 286 THR A O 1
ATOM 2308 N N . SER A 1 287 ? -39.303 -16.000 10.403 1.00 49.44 287 SER A N 1
ATOM 2309 C CA . SER A 1 287 ? -40.169 -16.932 11.142 1.00 49.44 287 SER A CA 1
ATOM 2310 C C . SER A 1 287 ? -41.110 -16.270 12.165 1.00 49.44 287 SER A C 1
ATOM 2312 O O . SER A 1 287 ? -41.922 -16.965 12.762 1.00 49.44 287 SER A O 1
ATOM 2314 N N . LYS A 1 288 ? -41.015 -14.951 12.394 1.00 53.66 288 LYS A N 1
ATOM 2315 C CA . LYS A 1 288 ? -41.837 -14.215 13.382 1.00 53.66 288 LYS A CA 1
ATOM 2316 C C . LYS A 1 288 ? -42.858 -13.248 12.769 1.00 53.66 288 LYS A C 1
ATOM 2318 O O . LYS A 1 288 ? -43.401 -12.414 13.481 1.00 53.66 288 LYS A O 1
ATOM 2323 N N . LYS A 1 289 ? -43.102 -13.324 11.456 1.00 51.12 289 LYS A N 1
ATOM 2324 C CA . LYS A 1 289 ? -43.988 -12.393 10.734 1.00 51.12 289 LYS A CA 1
ATOM 2325 C C . LYS A 1 289 ? -45.153 -13.095 10.026 1.00 51.12 289 LYS A C 1
ATOM 2327 O O . LYS A 1 289 ? -45.470 -12.767 8.888 1.00 51.12 289 LYS A O 1
ATOM 2332 N N . GLY A 1 290 ? -45.747 -14.078 10.695 1.00 50.03 290 GLY A N 1
ATOM 2333 C CA . GLY A 1 290 ? -46.885 -14.844 10.191 1.00 50.03 290 GLY A CA 1
ATOM 2334 C C . GLY A 1 290 ? -47.859 -15.183 11.309 1.00 50.03 290 GLY A C 1
ATOM 2335 O O . GLY A 1 290 ? -48.039 -16.354 11.589 1.00 50.03 290 GLY A O 1
ATOM 2336 N N . GLU A 1 291 ? -48.387 -14.160 11.979 1.00 55.59 291 GLU A N 1
ATOM 2337 C CA . GLU A 1 291 ? -49.588 -14.204 12.830 1.00 55.59 291 GLU A CA 1
ATOM 2338 C C . GLU A 1 291 ? -49.905 -12.746 13.212 1.00 55.59 291 GLU A C 1
ATOM 2340 O O . GLU A 1 291 ? -49.607 -12.274 14.303 1.00 55.59 291 GLU A O 1
ATOM 2345 N N . GLU A 1 292 ? -50.390 -11.968 12.247 1.00 54.09 292 GLU A N 1
ATOM 2346 C CA . GLU A 1 292 ? -51.093 -10.715 12.531 1.00 54.09 292 GLU A CA 1
ATOM 2347 C C . GLU A 1 292 ? -52.378 -10.753 11.710 1.00 54.09 292 GLU A C 1
ATOM 2349 O O . GLU A 1 292 ? -52.336 -10.847 10.481 1.00 54.09 292 GLU A O 1
ATOM 2354 N N . ASP A 1 293 ? -53.491 -10.788 12.439 1.00 57.00 293 ASP A N 1
ATOM 2355 C CA . ASP A 1 293 ? -54.859 -10.875 11.950 1.00 57.00 293 ASP A CA 1
ATOM 2356 C C . ASP A 1 293 ? -55.143 -9.825 10.876 1.00 57.00 293 ASP A C 1
ATOM 2358 O O . ASP A 1 293 ? -54.913 -8.630 11.068 1.00 57.00 293 ASP A O 1
ATOM 2362 N N . ASP A 1 294 ? -55.671 -10.293 9.745 1.00 59.06 294 ASP A N 1
ATOM 2363 C CA . ASP A 1 294 ? -56.162 -9.461 8.654 1.00 59.06 294 ASP A CA 1
ATOM 2364 C C . ASP A 1 294 ? -57.433 -8.708 9.104 1.00 59.06 294 ASP A C 1
ATOM 2366 O O . ASP A 1 294 ? -58.494 -9.327 9.255 1.00 59.06 294 ASP A O 1
ATOM 2370 N N . PRO A 1 295 ? -57.386 -7.375 9.302 1.00 51.62 295 PRO A N 1
ATOM 2371 C CA . PRO A 1 295 ? -58.538 -6.609 9.775 1.00 51.62 295 PRO A CA 1
ATOM 2372 C C . PRO A 1 295 ? -59.651 -6.485 8.722 1.00 51.62 295 PRO A C 1
ATOM 2374 O O . PRO A 1 295 ? -60.729 -5.977 9.032 1.00 51.62 295 PRO A O 1
ATOM 2377 N N . LEU A 1 296 ? -59.418 -6.917 7.475 1.00 45.81 296 LEU A N 1
ATOM 2378 C CA . LEU A 1 296 ? -60.387 -6.803 6.379 1.00 45.81 296 LEU A CA 1
ATOM 2379 C C . LEU A 1 296 ? -61.374 -7.976 6.299 1.00 45.81 296 LEU A C 1
ATOM 2381 O O . LEU A 1 296 ? -62.392 -7.861 5.616 1.00 45.81 296 LEU A O 1
ATOM 2385 N N . ALA A 1 297 ? -61.151 -9.066 7.038 1.00 50.97 297 ALA A N 1
ATOM 2386 C CA . ALA A 1 297 ? -62.055 -10.220 7.038 1.00 50.97 297 ALA A CA 1
ATOM 2387 C C . ALA A 1 297 ? -63.357 -10.006 7.847 1.00 50.97 297 ALA A C 1
ATOM 2389 O O . ALA A 1 297 ? -64.278 -10.818 7.752 1.00 50.97 297 ALA A O 1
ATOM 2390 N N . ALA A 1 298 ? -63.471 -8.916 8.616 1.00 49.34 298 ALA A N 1
ATOM 2391 C CA . ALA A 1 298 ? -64.639 -8.617 9.455 1.00 49.34 298 ALA A CA 1
ATOM 2392 C C . ALA A 1 298 ? -65.726 -7.762 8.768 1.00 49.34 298 ALA A C 1
ATOM 2394 O O . ALA A 1 298 ? -66.751 -7.480 9.378 1.00 49.34 298 ALA A O 1
ATOM 2395 N N . LEU A 1 299 ? -65.528 -7.348 7.511 1.00 44.66 299 LEU A N 1
ATOM 2396 C CA . LEU A 1 299 ? -66.462 -6.472 6.782 1.00 44.66 299 LEU A CA 1
ATOM 2397 C C . LEU A 1 299 ? -67.431 -7.211 5.841 1.00 44.66 299 LEU A C 1
ATOM 2399 O O . LEU A 1 299 ? -68.232 -6.569 5.168 1.00 44.66 299 LEU A O 1
ATOM 2403 N N . PHE A 1 300 ? -67.383 -8.545 5.809 1.00 50.72 300 PHE A N 1
ATOM 2404 C CA . PHE A 1 300 ? -68.235 -9.377 4.948 1.00 50.72 300 PHE A CA 1
ATOM 2405 C C . PHE A 1 300 ? -68.896 -10.556 5.688 1.00 50.72 300 PHE A C 1
ATOM 2407 O O . PHE A 1 300 ? -69.111 -11.618 5.101 1.00 50.72 300 PHE A O 1
ATOM 2414 N N . LYS A 1 301 ? -69.233 -10.380 6.969 1.00 51.00 301 LYS A N 1
ATOM 2415 C CA . LYS A 1 301 ? -70.123 -11.284 7.712 1.00 51.00 301 LYS A CA 1
ATOM 2416 C C . LYS A 1 301 ? -71.227 -10.508 8.407 1.00 51.00 301 LYS A C 1
ATOM 2418 O O . LYS A 1 301 ? -70.915 -9.421 8.936 1.00 51.00 301 LYS A O 1
#

pLDDT: mean 81.46, std 17.26, range [41.0, 98.38]

Foldseek 3Di:
DDDQDDDDPVNLVVLLVVLLVVVCVVVVPDPPPSPPDDDDPVSVLVSLLVVLCVRCVVDPSVVSSVCCCVVPVVVVVVVVVVLVPDLDVVVVVLVVLCPDPVNVVLLVLLLVLCVVVQQVLADPVQKHFLVSVVVLCVQLVLPPNQHDSVSLVSLQLVLLVVVVVVVVVVDPDPDDDPDDSRPRIDHSSSSSSSLLSSQVSDADDPPGDDSSLSSLVSQVSSLVGNNVVVSCVVVVVPDPPDPPPSPSCPSVCVVCVVSCCVVVVVVCVVVVVVVVVVVVVVVVVVVPPPDDDDPVVPPPD

Secondary structure (DSSP, 8-state):
---PPPPPHHHHHHHHHHHHHHHHHHTT--GGG--TT---HHHHHHHHHHHHHHH-TTS-HHHHHHHHIIIIIHHHHHHHHHTSS-TTHHHHHHHHHHTSHHHHHHHHHHHHHHHHHHHHHS-TTS-EEHHHHHHHHHHTT-TTTTS-HHHHHHHHHHHHHHHHHHHHTT----------GGG-EE-HHHHHHHHHHHHHH---SSSPPPHHHHHHHHHHHHHHSSHHHHHHHHTT---TT------THHHHHHH-HHHHHHHHHHHHHHHHHHHHHHHHHHHHHHTTSS----GGGGS--

Sequence (301 aa):
MEKSKHLSTVEADLLFTKIISKKNKKKGITKATAVAGRMELGEFIIALQQISCQLYPSLDKDQALLKLVQDKIQPLEQKLNLTKTSDEGDIEKLMEVLKDKEVLELLGIVHKTLYPYYDHYSDDNGLMKFKNFLNFSKDFGIFPDYLSKSKLYRFFNTLAGFYKENSKKKVHSPAATMENEENYCIDEHLFVELLALCSLEVYYIDPQPSPIEKIIYLVEKMTQSSGPAIFRTQKGRNGAGSGECNDFLLHLKLNYPSKYDSYFSDLTKKRGSESRSKTEIVRAKTSKKGEEDDPLAALFK

Organism: Euplotes crassus (NCBI:txid5936)

Radius of gyration: 26.1 Å; chains: 1; bounding box: 104×45×66 Å